Protein AF-H0SNM8-F1 (afdb_monomer_lite)

Secondary structure (DSSP, 8-state):
-PPPPP-----PBP-SBTT--S-B-HHHHHHHHHHHHHH--SSEEEEE-TT-EESS-GGGGGHHHHHHHT-EEEESTT-B-TTSSS--TT---SSEEEEEHHHHHHHH--PPPPHHHHTGGGTSPPPTT--TTGGGB-SSS-HHHHHHHHHHHHTTPPPPSSTT---HHHHHHHHHHHHHHEEEE-HHHHTEE-GGGHHHHT-HHHHHHB--HHHHHHHTT-SSPPTTHHHHHHHHHHHHHHHHHHGGGHHHHTTSTTHHHHHHHHHS--

Foldseek 3Di:
DDDDFDDDDDDFAQDQFPPDDDTHCLQVVLGRQLRVLVPDPDQKDKQADPLKDFPDALVVVCVVVQVVQVAKEAEQQQQFDCLADFNAQQTTDNRMIIHGSVSSNLLSPADDDDNCQQQVCVPDPDDPPQFPVSNGGRGFADRSSRSRQRSLVVVVQDDARGRNNPPPRSVVSSLVCLLRHYQYEHCVSRNMDRPPVVVLSVFLRSVLRTQYNLNSQVSNVPPDRDPCSVVSVVVSVVNSVVSVVCRVVCVPCVPDPVVVVVRVVSNPPD

Structure (mmCIF, N/CA/C/O backbone):
data_AF-H0SNM8-F1
#
_entry.id   AF-H0SNM8-F1
#
loop_
_atom_site.group_PDB
_atom_site.id
_atom_site.type_symbol
_atom_site.label_atom_id
_atom_site.label_alt_id
_atom_site.label_comp_id
_atom_site.label_asym_id
_atom_site.label_entity_id
_atom_site.label_seq_id
_atom_site.pdbx_PDB_ins_code
_atom_site.Cartn_x
_atom_site.Cartn_y
_atom_site.Cartn_z
_atom_site.occupancy
_atom_site.B_iso_or_equiv
_atom_site.auth_seq_id
_atom_site.auth_comp_id
_atom_site.auth_asym_id
_atom_site.auth_atom_id
_atom_site.pdbx_PDB_model_num
ATOM 1 N N . MET A 1 1 ? -6.931 -8.867 29.765 1.00 70.81 1 MET A N 1
ATOM 2 C CA . MET A 1 1 ? -5.894 -9.781 29.252 1.00 70.81 1 MET A CA 1
ATOM 3 C C . MET A 1 1 ? -5.960 -9.691 27.743 1.00 70.81 1 MET A C 1
ATOM 5 O O . MET A 1 1 ? -7.070 -9.743 27.222 1.00 70.81 1 MET A O 1
ATOM 9 N N . ASP A 1 2 ? -4.833 -9.479 27.074 1.00 88.88 2 ASP A N 1
ATOM 10 C CA . ASP A 1 2 ? -4.815 -9.357 25.615 1.00 88.88 2 ASP A CA 1
ATOM 11 C C . ASP A 1 2 ? -4.985 -10.734 24.970 1.00 88.88 2 ASP A C 1
ATOM 13 O O . ASP A 1 2 ? -4.428 -11.726 25.446 1.00 88.88 2 ASP A O 1
ATOM 17 N N . LEU A 1 3 ? -5.774 -10.802 23.896 1.00 93.50 3 LEU A N 1
ATOM 18 C CA . LEU A 1 3 ? -5.952 -12.030 23.129 1.00 93.50 3 LEU A CA 1
ATOM 19 C C . LEU A 1 3 ? -4.818 -12.162 22.111 1.00 93.50 3 LEU A C 1
ATOM 21 O O . LEU A 1 3 ? -4.682 -11.332 21.213 1.00 93.50 3 LEU A O 1
ATOM 25 N N . VAL A 1 4 ? -4.041 -13.238 22.217 1.00 95.19 4 VAL A N 1
ATOM 26 C CA . VAL A 1 4 ? -3.020 -13.591 21.226 1.00 95.19 4 VAL A CA 1
ATOM 27 C C . VAL A 1 4 ? -3.612 -14.599 20.247 1.00 95.19 4 VAL A C 1
ATOM 29 O O . VAL A 1 4 ? -3.965 -15.710 20.633 1.00 95.19 4 VAL A O 1
ATOM 32 N N . VAL A 1 5 ? -3.705 -14.217 18.973 1.00 96.25 5 VAL A N 1
ATOM 33 C CA . VAL A 1 5 ? -4.139 -15.108 17.890 1.00 96.25 5 VAL A CA 1
ATOM 34 C C . VAL A 1 5 ? -2.907 -15.675 17.195 1.00 96.25 5 VAL A C 1
ATOM 36 O O . VAL A 1 5 ? -2.098 -14.927 16.649 1.00 96.25 5 VAL A O 1
ATOM 39 N N . GLN A 1 6 ? -2.762 -16.998 17.217 1.00 95.69 6 GLN A N 1
ATOM 40 C CA . GLN A 1 6 ? -1.685 -17.702 16.523 1.00 95.69 6 GLN A CA 1
ATOM 41 C C . GLN A 1 6 ? -2.152 -18.174 15.144 1.00 95.69 6 GLN A C 1
ATOM 43 O O . GLN A 1 6 ? -3.338 -18.390 14.903 1.00 95.69 6 GLN A O 1
ATOM 48 N N . SER A 1 7 ? -1.218 -18.300 14.210 1.00 95.62 7 SER A N 1
ATOM 49 C CA . SER A 1 7 ? -1.480 -18.785 12.856 1.00 95.62 7 SER A CA 1
ATOM 50 C C . SER A 1 7 ? -0.354 -19.708 12.428 1.00 95.62 7 SER A C 1
ATOM 52 O O . SER A 1 7 ? 0.808 -19.390 12.681 1.00 95.62 7 SER A O 1
ATOM 54 N N . ASP A 1 8 ? -0.687 -20.805 11.748 1.00 94.31 8 ASP A N 1
ATOM 55 C CA . ASP A 1 8 ? 0.346 -21.682 11.198 1.00 94.31 8 ASP A CA 1
ATOM 56 C C . ASP A 1 8 ? 1.146 -20.945 10.128 1.00 94.31 8 ASP A C 1
ATOM 58 O O . ASP A 1 8 ? 0.579 -20.176 9.337 1.00 94.31 8 ASP A O 1
ATOM 62 N N . ASP A 1 9 ? 2.446 -21.219 10.076 1.00 93.75 9 ASP A N 1
ATOM 63 C CA . ASP A 1 9 ? 3.328 -20.600 9.101 1.00 93.75 9 ASP A CA 1
ATOM 64 C C . ASP A 1 9 ? 2.981 -21.051 7.676 1.00 93.75 9 ASP A C 1
ATOM 66 O O . ASP A 1 9 ? 2.937 -22.240 7.358 1.00 93.75 9 ASP A O 1
ATOM 70 N N . VAL A 1 10 ? 2.756 -20.072 6.804 1.00 91.88 10 VAL A N 1
ATOM 71 C CA . VAL A 1 10 ? 2.705 -20.273 5.358 1.00 91.88 10 VAL A CA 1
ATOM 72 C C . VAL A 1 10 ? 4.032 -19.802 4.810 1.00 91.88 10 VAL A C 1
ATOM 74 O O . VAL A 1 10 ? 4.371 -18.628 4.947 1.00 91.88 10 VAL A O 1
ATOM 77 N N . ALA A 1 11 ? 4.794 -20.736 4.245 1.00 90.75 11 ALA A N 1
ATOM 78 C CA . ALA A 1 11 ? 6.154 -20.502 3.782 1.00 90.75 11 ALA A CA 1
ATOM 79 C C . ALA A 1 11 ? 6.300 -19.181 3.005 1.00 90.75 11 ALA A C 1
ATOM 81 O O . ALA A 1 11 ? 5.400 -18.758 2.269 1.00 90.75 11 ALA A O 1
ATOM 82 N N . ALA A 1 12 ? 7.456 -18.541 3.170 1.00 95.06 12 ALA A N 1
ATOM 83 C CA . ALA A 1 12 ? 7.790 -17.335 2.431 1.00 95.06 12 ALA A CA 1
ATOM 84 C C . ALA A 1 12 ? 7.838 -17.584 0.918 1.00 95.06 12 ALA A C 1
ATOM 86 O O . ALA A 1 12 ? 8.146 -18.681 0.449 1.00 95.06 12 ALA A O 1
ATOM 87 N N . LEU A 1 13 ? 7.570 -16.525 0.158 1.00 97.06 13 LEU A N 1
ATOM 88 C CA . LEU A 1 13 ? 7.775 -16.485 -1.285 1.00 97.06 13 LEU A CA 1
ATOM 89 C C . LEU A 1 13 ? 9.135 -15.837 -1.607 1.00 97.06 13 LEU A C 1
ATOM 91 O O . LEU A 1 13 ? 9.676 -15.106 -0.770 1.00 97.06 13 LEU A O 1
ATOM 95 N N . PRO A 1 14 ? 9.674 -16.039 -2.824 1.00 96.56 14 PRO A N 1
ATOM 96 C CA . PRO A 1 14 ? 10.873 -15.334 -3.273 1.00 96.56 14 PRO A CA 1
ATOM 97 C C . PRO A 1 14 ? 10.729 -13.808 -3.189 1.00 96.56 14 PRO A C 1
ATOM 99 O O . PRO A 1 14 ? 9.622 -13.280 -3.314 1.00 96.56 14 PRO A O 1
ATOM 102 N N . ASP A 1 15 ? 11.859 -13.105 -3.041 1.00 96.62 15 ASP A N 1
ATOM 103 C CA . ASP A 1 15 ? 11.919 -11.634 -2.996 1.00 96.62 15 ASP A CA 1
ATOM 104 C C . ASP A 1 15 ? 11.078 -10.983 -4.104 1.00 96.62 15 ASP A C 1
ATOM 106 O O . ASP A 1 15 ? 11.083 -11.428 -5.256 1.00 96.62 15 ASP A O 1
ATOM 110 N N . ILE A 1 16 ? 10.410 -9.884 -3.757 1.00 95.31 16 ILE A N 1
ATOM 111 C CA . ILE A 1 16 ? 9.638 -9.051 -4.679 1.00 95.31 16 ILE A CA 1
ATOM 112 C C . ILE A 1 16 ? 10.503 -8.421 -5.777 1.00 95.31 16 ILE A C 1
ATOM 114 O O . ILE A 1 16 ? 9.955 -7.960 -6.778 1.00 95.31 16 ILE A O 1
ATOM 118 N N . ARG A 1 17 ? 11.831 -8.353 -5.604 1.00 94.56 17 ARG A N 1
ATOM 119 C CA . ARG A 1 17 ? 12.779 -7.817 -6.587 1.00 94.56 17 ARG A CA 1
ATOM 120 C C . ARG A 1 17 ? 13.691 -8.899 -7.155 1.00 94.56 17 ARG A C 1
ATOM 122 O O . ARG A 1 17 ? 14.191 -9.755 -6.434 1.00 94.56 17 ARG A O 1
ATOM 129 N N . LEU A 1 18 ? 14.006 -8.790 -8.447 1.00 92.00 18 LEU A N 1
ATOM 130 C CA . LEU A 1 18 ? 14.833 -9.762 -9.177 1.00 92.00 18 LEU A CA 1
ATOM 131 C C . LEU A 1 18 ? 16.237 -9.937 -8.581 1.00 92.00 18 LEU A C 1
ATOM 133 O O . LEU A 1 18 ? 16.729 -11.057 -8.501 1.00 92.00 18 LEU A O 1
ATOM 137 N N . ALA A 1 19 ? 16.863 -8.838 -8.154 1.00 89.06 19 ALA A N 1
ATOM 138 C CA . ALA A 1 19 ? 18.195 -8.828 -7.538 1.00 89.06 19 ALA A CA 1
ATOM 139 C C . ALA A 1 19 ? 18.153 -8.842 -5.998 1.00 89.06 19 ALA A C 1
ATOM 141 O O . ALA A 1 19 ? 19.164 -8.569 -5.353 1.00 89.06 19 ALA A O 1
ATOM 142 N N . GLY A 1 20 ? 16.974 -9.061 -5.414 1.00 85.56 20 GLY A N 1
ATOM 143 C CA . GLY A 1 20 ? 16.789 -9.125 -3.973 1.00 85.56 20 GLY A CA 1
ATOM 144 C C . GLY A 1 20 ? 16.992 -10.539 -3.423 1.00 85.56 20 GLY A C 1
ATOM 145 O O . GLY A 1 20 ? 16.877 -11.530 -4.150 1.00 85.56 20 GLY A O 1
ATOM 146 N N . SER A 1 21 ? 17.312 -10.611 -2.133 1.00 85.81 21 SER A N 1
ATOM 147 C CA . SER A 1 21 ? 17.551 -11.850 -1.382 1.00 85.81 21 SER A CA 1
ATOM 148 C C . SER A 1 21 ? 16.695 -11.949 -0.115 1.00 85.81 21 SER A C 1
ATOM 150 O O . SER A 1 21 ? 16.975 -12.780 0.742 1.00 85.81 21 SER A O 1
ATOM 152 N N . ALA A 1 22 ? 15.724 -11.052 0.056 1.00 90.50 22 ALA A N 1
ATOM 153 C CA . ALA A 1 22 ? 14.813 -11.046 1.185 1.00 90.50 22 ALA A CA 1
ATOM 154 C C . ALA A 1 22 ? 13.581 -11.911 0.899 1.00 90.50 22 ALA A C 1
ATOM 156 O O . ALA A 1 22 ? 13.148 -12.066 -0.241 1.00 90.50 22 ALA A O 1
ATOM 157 N N . ASP A 1 23 ? 12.975 -12.421 1.960 1.00 92.12 23 ASP A N 1
ATOM 158 C CA . ASP A 1 23 ? 11.731 -13.173 1.864 1.00 92.12 23 ASP A CA 1
ATOM 159 C C . ASP A 1 23 ? 10.537 -12.243 1.627 1.00 92.12 23 ASP A C 1
ATOM 161 O O . ASP A 1 23 ? 10.339 -11.249 2.337 1.00 92.12 23 ASP A O 1
ATOM 165 N N . ASN A 1 24 ? 9.685 -12.602 0.667 1.00 94.12 24 ASN A N 1
ATOM 166 C CA . ASN A 1 24 ? 8.371 -11.995 0.515 1.00 94.12 24 ASN A CA 1
ATOM 167 C C . ASN A 1 24 ? 7.373 -12.683 1.461 1.00 94.12 24 ASN A C 1
ATOM 169 O O . ASN A 1 24 ? 6.969 -13.829 1.259 1.00 94.12 24 ASN A O 1
ATOM 173 N N . ASN A 1 25 ? 6.943 -11.946 2.484 1.00 95.50 25 ASN A N 1
ATOM 174 C CA . ASN A 1 25 ? 6.079 -12.437 3.557 1.00 95.50 25 ASN A CA 1
ATOM 175 C C . ASN A 1 25 ? 4.584 -12.139 3.345 1.00 95.50 25 ASN A C 1
ATOM 177 O O . ASN A 1 25 ? 3.815 -12.197 4.305 1.00 95.50 25 ASN A O 1
ATOM 181 N N . VAL A 1 26 ? 4.148 -11.829 2.117 1.00 96.38 26 VAL A N 1
ATOM 182 C CA . VAL A 1 26 ? 2.746 -11.472 1.825 1.00 96.38 26 VAL A CA 1
ATOM 183 C C . VAL A 1 26 ? 1.743 -12.504 2.347 1.00 96.38 26 VAL A C 1
ATOM 185 O O . VAL A 1 26 ? 0.788 -12.134 3.021 1.00 96.38 26 VAL A O 1
ATOM 188 N N . ASN A 1 27 ? 1.980 -13.803 2.153 1.00 97.69 27 ASN A N 1
ATOM 189 C CA . ASN A 1 27 ? 1.035 -14.832 2.602 1.00 97.69 27 ASN A CA 1
ATOM 190 C C . ASN A 1 27 ? 0.962 -14.930 4.133 1.00 97.69 27 ASN A C 1
ATOM 192 O O . ASN A 1 27 ? -0.125 -15.118 4.684 1.00 97.69 27 ASN A O 1
ATOM 196 N N . ARG A 1 28 ? 2.086 -14.722 4.833 1.00 96.69 28 ARG A N 1
ATOM 197 C CA . ARG A 1 28 ? 2.109 -14.624 6.303 1.00 96.69 28 ARG A CA 1
ATOM 198 C C . ARG A 1 28 ? 1.313 -13.410 6.771 1.00 96.69 28 ARG A C 1
ATOM 200 O O . ARG A 1 28 ? 0.545 -13.509 7.727 1.00 96.69 28 ARG A O 1
ATOM 207 N N . GLN A 1 29 ? 1.456 -12.280 6.079 1.00 96.06 29 GLN A N 1
ATOM 208 C CA . GLN A 1 29 ? 0.730 -11.045 6.373 1.00 96.06 29 GLN A CA 1
ATOM 209 C C . GLN A 1 29 ? -0.783 -11.222 6.164 1.00 96.06 29 GLN A C 1
ATOM 211 O O . GLN A 1 29 ? -1.553 -10.847 7.047 1.00 96.06 29 GLN A O 1
ATOM 216 N N . ILE A 1 30 ? -1.202 -11.856 5.060 1.00 97.56 30 ILE A N 1
ATOM 217 C CA . ILE A 1 30 ? -2.609 -12.171 4.768 1.00 97.56 30 ILE A CA 1
ATOM 218 C C . ILE A 1 30 ? -3.183 -13.074 5.859 1.00 97.56 30 ILE A C 1
ATOM 220 O O . ILE A 1 30 ? -4.174 -12.719 6.493 1.00 97.56 30 ILE A O 1
ATOM 224 N N . ARG A 1 31 ? -2.536 -14.216 6.123 1.00 97.75 31 ARG A N 1
ATOM 225 C CA . ARG A 1 31 ? -3.017 -15.201 7.097 1.00 97.75 31 ARG A CA 1
ATOM 226 C C . ARG A 1 31 ? -3.135 -14.616 8.503 1.00 97.75 31 ARG A C 1
ATOM 228 O O . ARG A 1 31 ? -4.200 -14.708 9.109 1.00 97.75 31 ARG A O 1
ATOM 235 N N . SER A 1 32 ? -2.062 -14.008 9.007 1.00 97.06 32 SER A N 1
ATOM 236 C CA . SER A 1 32 ? -2.041 -13.461 10.370 1.00 97.06 32 SER A CA 1
ATOM 237 C C . SER A 1 32 ? -3.037 -12.313 10.544 1.00 97.06 32 SER A C 1
ATOM 239 O O . SER A 1 32 ? -3.745 -12.262 11.549 1.00 97.06 32 SER A O 1
ATOM 241 N N . THR A 1 33 ? -3.155 -11.424 9.551 1.00 97.50 33 THR A N 1
ATOM 242 C CA . THR A 1 33 ? -4.096 -10.300 9.631 1.00 97.50 33 THR A CA 1
ATOM 243 C C . THR A 1 33 ? -5.544 -10.770 9.528 1.00 97.50 33 THR A C 1
ATOM 245 O O . THR A 1 33 ? -6.379 -10.307 10.302 1.00 97.50 33 THR A O 1
ATOM 248 N N . ALA A 1 34 ? -5.854 -11.717 8.636 1.00 97.50 34 ALA A N 1
ATOM 249 C CA . ALA A 1 34 ? -7.192 -12.296 8.533 1.00 97.50 34 ALA A CA 1
ATOM 250 C C . ALA A 1 34 ? -7.606 -13.010 9.832 1.00 97.50 34 ALA A C 1
ATOM 252 O O . ALA A 1 34 ? -8.713 -12.785 10.323 1.00 97.50 34 ALA A O 1
ATOM 253 N N . ALA A 1 35 ? -6.705 -13.795 10.435 1.00 97.50 35 ALA A N 1
ATOM 254 C CA . ALA A 1 35 ? -6.950 -14.458 11.716 1.00 97.50 35 ALA A CA 1
ATOM 255 C C . ALA A 1 35 ? -7.189 -13.446 12.850 1.00 97.50 35 ALA A C 1
ATOM 257 O O . ALA A 1 35 ? -8.157 -13.571 13.601 1.00 97.50 35 ALA A O 1
ATOM 258 N N . GLY A 1 36 ? -6.364 -12.396 12.936 1.00 97.19 36 GLY A N 1
ATOM 259 C CA . GLY A 1 36 ? -6.561 -11.310 13.898 1.00 97.19 36 GLY A CA 1
ATOM 260 C C . GLY A 1 36 ? -7.905 -10.599 13.710 1.00 97.19 36 GLY A C 1
ATOM 261 O O . GLY A 1 36 ? -8.659 -10.438 14.665 1.00 97.19 36 GLY A O 1
ATOM 262 N N . MET A 1 37 ? -8.259 -10.241 12.472 1.00 97.44 37 MET A N 1
ATOM 263 C CA . MET A 1 37 ? -9.530 -9.577 12.145 1.00 97.44 37 MET A CA 1
ATOM 264 C C . MET A 1 37 ? -10.762 -10.456 12.400 1.00 97.44 37 MET A C 1
ATOM 266 O O . MET A 1 37 ? -11.839 -9.932 12.704 1.00 97.44 37 MET A O 1
ATOM 270 N N . ALA A 1 38 ? -10.636 -11.781 12.302 1.00 96.81 38 ALA A N 1
ATOM 271 C CA . ALA A 1 38 ? -11.704 -12.709 12.664 1.00 96.81 38 ALA A CA 1
ATOM 272 C C . ALA A 1 38 ? -12.007 -12.673 14.173 1.00 96.81 38 ALA A C 1
ATOM 274 O O . ALA A 1 38 ? -13.170 -12.764 14.558 1.00 96.81 38 ALA A O 1
ATOM 275 N N . ALA A 1 39 ? -10.990 -12.457 15.013 1.00 97.06 39 ALA A N 1
ATOM 276 C CA . ALA A 1 39 ? -11.141 -12.379 16.466 1.00 97.06 39 ALA A CA 1
ATOM 277 C C . ALA A 1 39 ? -11.661 -11.020 16.978 1.00 97.06 39 ALA A C 1
ATOM 279 O O . ALA A 1 39 ? -12.108 -10.920 18.121 1.00 97.06 39 ALA A O 1
ATOM 280 N N . VAL A 1 40 ? -11.621 -9.960 16.161 1.00 97.50 40 VAL A N 1
ATOM 281 C CA . VAL A 1 40 ? -12.118 -8.632 16.557 1.00 97.50 40 VAL A CA 1
ATOM 282 C C . VAL A 1 40 ? -13.645 -8.628 16.642 1.00 97.50 40 VAL A C 1
ATOM 284 O O . VAL A 1 40 ? -14.326 -8.921 15.668 1.00 97.50 40 VAL A O 1
ATOM 287 N N . VAL A 1 41 ? -14.210 -8.216 17.775 1.00 96.06 41 VAL A N 1
ATOM 288 C CA . VAL A 1 41 ? -15.675 -8.160 17.970 1.00 96.06 41 VAL A CA 1
ATOM 289 C C . VAL A 1 41 ? -16.258 -6.746 17.889 1.00 96.06 41 VAL A C 1
ATOM 291 O O . VAL A 1 41 ? -17.472 -6.576 17.818 1.00 96.06 41 VAL A O 1
ATOM 294 N N . THR A 1 42 ? -15.414 -5.713 17.899 1.00 97.06 42 THR A N 1
ATOM 295 C CA . THR A 1 42 ? -15.861 -4.316 17.863 1.00 97.06 42 THR A CA 1
ATOM 296 C C . THR A 1 42 ? -16.303 -3.899 16.455 1.00 97.06 42 THR A C 1
ATO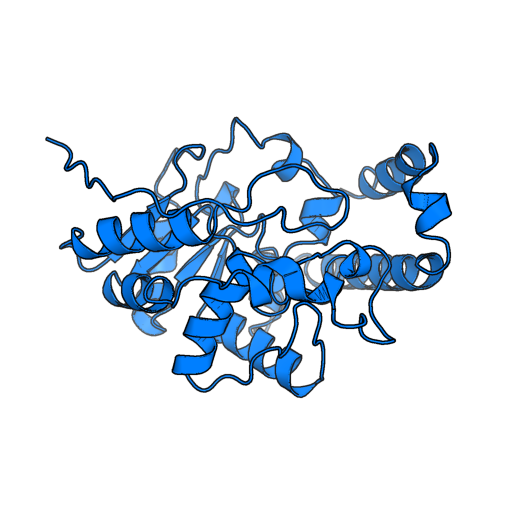M 298 O O . THR A 1 42 ? -15.819 -4.463 15.474 1.00 97.06 42 THR A O 1
ATOM 301 N N . PRO A 1 43 ? -17.179 -2.885 16.302 1.00 96.94 43 PRO A N 1
ATOM 302 C CA . PRO A 1 43 ? -17.629 -2.423 14.979 1.00 96.94 43 PRO A CA 1
ATOM 303 C C . PRO A 1 43 ? -16.544 -1.736 14.140 1.00 96.94 43 PRO A C 1
ATOM 305 O O . PRO A 1 43 ? -16.612 -1.717 12.910 1.00 96.94 43 PRO A O 1
ATOM 308 N N . LEU A 1 44 ? -15.566 -1.133 14.813 1.00 97.81 44 LEU A N 1
ATOM 309 C CA . LEU A 1 44 ? -14.404 -0.490 14.215 1.00 97.81 44 LEU A CA 1
ATOM 310 C C . LEU A 1 44 ? -13.145 -1.216 14.678 1.00 97.81 44 LEU A C 1
ATOM 312 O O . LEU A 1 44 ? -13.086 -1.680 15.821 1.00 97.81 44 LEU A O 1
ATOM 316 N N . ALA A 1 45 ? -12.146 -1.265 13.805 1.00 97.94 45 ALA A N 1
ATOM 317 C CA . ALA A 1 45 ? -10.876 -1.921 14.065 1.00 97.94 45 ALA A CA 1
ATOM 318 C C . ALA A 1 45 ? -9.708 -1.102 13.517 1.00 97.94 45 ALA A C 1
ATOM 320 O O . ALA A 1 45 ? -9.846 -0.350 12.548 1.00 97.94 45 ALA A O 1
ATOM 321 N N . VAL A 1 46 ? -8.549 -1.296 14.142 1.00 97.69 46 VAL A N 1
ATOM 322 C CA . VAL A 1 46 ? -7.256 -0.817 13.663 1.00 97.69 46 VAL A CA 1
ATOM 323 C C . VAL A 1 46 ? -6.387 -2.033 13.365 1.00 97.69 46 VAL A C 1
ATOM 325 O O . VAL A 1 46 ? -6.203 -2.893 14.223 1.00 97.69 46 VAL A O 1
ATOM 328 N N . LYS A 1 47 ? -5.824 -2.085 12.159 1.00 97.50 47 LYS A N 1
ATOM 329 C CA . LYS A 1 47 ? -4.660 -2.908 11.838 1.00 97.50 47 LYS A CA 1
ATOM 330 C C . LYS A 1 47 ? -3.421 -2.043 11.994 1.00 97.50 47 LYS A C 1
ATOM 332 O O . LYS A 1 47 ? -3.300 -1.018 11.326 1.00 97.50 47 LYS A O 1
ATOM 337 N N . LEU A 1 48 ? -2.486 -2.478 12.826 1.00 96.06 48 LEU A N 1
ATOM 338 C CA . LEU A 1 48 ? -1.209 -1.806 13.044 1.00 96.06 48 LEU A CA 1
ATOM 339 C C . LEU A 1 48 ? -0.086 -2.825 12.868 1.00 96.06 48 LEU A C 1
ATOM 341 O O . LEU A 1 48 ? -0.185 -3.949 13.361 1.00 96.06 48 LEU A O 1
ATOM 345 N N . ARG A 1 49 ? 0.973 -2.463 12.143 1.00 92.94 49 ARG A N 1
ATOM 346 C CA . ARG A 1 49 ? 2.167 -3.311 12.075 1.00 92.94 49 ARG A CA 1
ATOM 347 C C . ARG A 1 49 ? 2.941 -3.212 13.393 1.00 92.94 49 ARG A C 1
ATOM 349 O O . ARG A 1 49 ? 3.059 -2.133 13.957 1.00 92.94 49 ARG A O 1
ATOM 356 N N . SER A 1 50 ? 3.489 -4.328 13.868 1.00 90.50 50 SER A N 1
ATOM 357 C CA . SER A 1 50 ? 4.119 -4.437 15.196 1.00 90.50 50 SER A CA 1
ATOM 358 C C . SER A 1 50 ? 5.362 -3.563 15.408 1.00 90.50 50 SER A C 1
ATOM 360 O O . SER A 1 50 ? 5.783 -3.369 16.542 1.00 90.50 50 SER A O 1
ATOM 362 N N . ASP A 1 51 ? 5.955 -3.032 14.339 1.00 90.44 51 ASP A N 1
ATOM 363 C CA . ASP A 1 51 ? 7.082 -2.094 14.394 1.00 90.44 51 ASP A CA 1
ATOM 364 C C . ASP A 1 51 ? 6.659 -0.615 14.290 1.00 90.44 51 ASP A C 1
ATOM 366 O O . ASP A 1 51 ? 7.501 0.263 14.081 1.00 90.44 51 ASP A O 1
ATOM 370 N N . CYS A 1 52 ? 5.359 -0.347 14.433 1.00 91.81 52 CYS A N 1
ATOM 371 C CA . CYS A 1 52 ? 4.755 0.979 14.466 1.00 91.81 52 CYS A CA 1
ATOM 372 C C . CYS A 1 52 ? 4.123 1.221 15.846 1.00 91.81 52 CYS A C 1
ATOM 374 O O . CYS A 1 52 ? 3.567 0.303 16.448 1.00 91.81 52 CYS A O 1
ATOM 376 N N . GLY A 1 53 ? 4.192 2.457 16.341 1.00 92.00 53 GLY A N 1
ATOM 377 C CA . GLY A 1 53 ? 3.562 2.881 17.595 1.00 92.00 53 GLY A CA 1
ATOM 378 C C . GLY A 1 53 ? 2.462 3.910 17.355 1.00 92.00 53 GLY A C 1
ATOM 379 O O . GLY A 1 53 ? 2.514 4.646 16.376 1.00 92.00 53 GLY A O 1
ATOM 380 N N . LEU A 1 54 ? 1.473 3.971 18.245 1.00 93.94 54 LEU A N 1
ATOM 381 C CA . LEU A 1 54 ? 0.487 5.053 18.272 1.00 93.94 54 LEU A CA 1
ATOM 382 C C . LEU A 1 54 ? 0.711 5.884 19.531 1.00 93.94 54 LEU A C 1
ATOM 384 O O . LEU A 1 54 ? 0.610 5.353 20.636 1.00 93.94 54 LEU A O 1
ATOM 388 N N . SER A 1 55 ? 1.008 7.170 19.361 1.00 93.44 55 SER A N 1
ATOM 389 C CA . SER A 1 55 ? 1.163 8.109 20.479 1.00 93.44 55 SER A CA 1
ATOM 390 C C . SER A 1 55 ? -0.154 8.764 20.890 1.00 93.44 55 SER A C 1
ATOM 392 O O . SER A 1 55 ? -0.255 9.258 22.010 1.00 93.44 55 SER A O 1
ATOM 394 N N . ASP A 1 56 ? -1.157 8.768 20.010 1.00 94.12 56 ASP A N 1
ATOM 395 C CA . ASP A 1 56 ? -2.476 9.359 20.248 1.00 94.12 56 ASP A CA 1
ATOM 396 C C . ASP A 1 56 ? -3.516 8.782 19.250 1.00 94.12 56 ASP A C 1
ATOM 398 O O . ASP A 1 56 ? -3.209 7.893 18.451 1.00 94.12 56 ASP A O 1
ATOM 402 N N . LEU A 1 57 ? -4.768 9.244 19.313 1.00 94.56 57 LEU A N 1
ATOM 403 C CA . LEU A 1 57 ? -5.909 8.766 18.528 1.00 94.56 57 LEU A CA 1
ATOM 404 C C . LEU A 1 57 ? -6.358 9.767 17.447 1.00 94.56 57 LEU A C 1
ATOM 406 O O . LEU A 1 57 ? -7.533 9.786 17.074 1.00 94.56 57 LEU A O 1
ATOM 410 N N . GLY A 1 58 ? -5.445 10.588 16.918 1.00 93.56 58 GLY A N 1
ATOM 411 C CA . GLY A 1 58 ? -5.744 11.628 15.919 1.00 93.56 58 GLY A CA 1
ATOM 412 C C . GLY A 1 58 ? -6.529 11.139 14.691 1.00 93.56 58 GLY A C 1
ATOM 413 O O . GLY A 1 58 ? -7.377 11.859 14.157 1.00 93.56 58 GLY A O 1
ATOM 414 N N . PHE A 1 59 ? -6.354 9.873 14.299 1.00 95.25 59 PHE A N 1
ATOM 415 C CA . PHE A 1 59 ? -7.121 9.244 13.218 1.00 95.25 59 PHE A CA 1
ATOM 416 C C . PHE A 1 59 ? -8.640 9.175 13.476 1.00 95.25 59 PHE A C 1
ATOM 418 O O . PHE A 1 59 ? -9.415 9.097 12.521 1.00 95.25 59 PHE A O 1
ATOM 425 N N . LEU A 1 60 ? -9.100 9.233 14.734 1.00 95.75 60 LEU A N 1
ATOM 426 C CA . LEU A 1 60 ? -10.528 9.193 15.073 1.00 95.75 60 LEU A CA 1
ATOM 427 C C . LEU A 1 60 ? -11.298 10.422 14.581 1.00 95.75 60 LEU A C 1
ATOM 429 O O . LEU A 1 60 ? -12.514 10.326 14.394 1.00 95.75 60 LEU A O 1
ATOM 433 N N . ALA A 1 61 ? -10.612 11.533 14.289 1.00 94.56 61 ALA A N 1
ATOM 434 C CA . ALA A 1 61 ? -11.219 12.695 13.640 1.00 94.56 61 ALA A CA 1
ATOM 435 C C . ALA A 1 61 ? -11.877 12.340 12.288 1.00 94.56 61 ALA A C 1
ATOM 437 O O . ALA A 1 61 ? -12.815 13.007 11.862 1.00 94.56 61 ALA A O 1
ATOM 438 N N . TRP A 1 62 ? -11.443 11.245 11.651 1.00 93.62 62 TRP A N 1
ATOM 439 C CA . TRP A 1 62 ? -11.919 10.772 10.346 1.00 93.62 62 TRP A CA 1
ATOM 440 C C . TRP A 1 62 ? -12.945 9.638 10.439 1.00 93.62 62 TRP A C 1
ATOM 442 O O . TRP A 1 62 ? -13.309 9.025 9.434 1.00 93.62 62 TRP A O 1
ATOM 452 N N . ARG A 1 63 ? -13.457 9.345 11.642 1.00 93.38 63 ARG A N 1
ATOM 453 C CA . ARG A 1 63 ? -14.483 8.311 11.848 1.00 93.38 63 ARG A CA 1
ATOM 454 C C . ARG A 1 63 ? -15.746 8.571 11.018 1.00 93.38 63 ARG A C 1
ATOM 456 O O . ARG A 1 63 ? -16.364 7.616 10.554 1.00 93.38 63 ARG A O 1
ATOM 463 N N . GLY A 1 64 ? -16.133 9.835 10.830 1.00 91.44 64 GLY A N 1
ATOM 464 C CA . GLY A 1 64 ? -17.296 10.210 10.018 1.00 91.44 64 GLY A CA 1
ATOM 465 C C . GLY A 1 64 ? -17.162 9.767 8.557 1.00 91.44 64 GLY A C 1
ATOM 466 O O . GLY A 1 64 ? -18.063 9.121 8.023 1.00 91.44 64 GLY A O 1
ATOM 467 N N . ASP A 1 65 ? -16.013 10.031 7.932 1.00 89.06 65 ASP A N 1
ATOM 468 C CA . ASP A 1 65 ? -15.696 9.570 6.574 1.00 89.06 65 ASP A CA 1
ATOM 469 C C . ASP A 1 65 ? -15.654 8.043 6.472 1.00 89.06 65 ASP A C 1
ATOM 471 O O . ASP A 1 65 ? -16.226 7.466 5.548 1.00 89.06 65 ASP A O 1
ATOM 475 N N . VAL A 1 66 ? -15.029 7.377 7.450 1.00 91.44 66 VAL A N 1
ATOM 476 C CA . VAL A 1 66 ? -14.974 5.906 7.519 1.00 91.44 66 VAL A CA 1
ATOM 477 C C . VAL A 1 66 ? -16.375 5.304 7.509 1.00 91.44 66 VAL A C 1
ATOM 479 O O . VAL A 1 66 ? -16.642 4.375 6.749 1.00 91.44 66 VAL A O 1
ATOM 482 N N . LEU A 1 67 ? -17.273 5.829 8.345 1.00 90.88 67 LEU A N 1
ATOM 483 C CA . LEU A 1 67 ? -18.624 5.294 8.492 1.00 90.88 67 LEU A CA 1
ATOM 484 C C . LEU A 1 67 ? -19.531 5.640 7.310 1.00 90.88 67 LEU A C 1
ATOM 486 O O . LEU A 1 67 ? -20.330 4.803 6.908 1.00 90.88 67 LEU A O 1
ATOM 490 N N . SER A 1 68 ? -19.427 6.850 6.759 1.00 90.62 68 SER A N 1
ATOM 491 C CA . SER A 1 68 ? -20.309 7.299 5.672 1.00 90.62 68 SER A CA 1
ATOM 492 C C . SER A 1 68 ? -19.990 6.655 4.322 1.00 90.62 68 SER A C 1
ATOM 494 O O . SER A 1 68 ? -20.880 6.522 3.486 1.00 90.62 68 SER A O 1
ATOM 496 N N . ARG A 1 69 ? -18.733 6.260 4.094 1.00 88.75 69 ARG A N 1
ATOM 497 C CA . ARG A 1 69 ? -18.253 5.768 2.790 1.00 88.75 69 ARG A CA 1
ATOM 498 C C . ARG A 1 69 ? -17.824 4.301 2.792 1.00 88.75 69 ARG A C 1
ATOM 500 O O . ARG A 1 69 ? -17.364 3.796 1.763 1.00 88.75 69 ARG A O 1
ATOM 507 N N . ASP A 1 70 ? -17.921 3.634 3.942 1.00 93.75 70 ASP A N 1
ATOM 508 C CA . ASP A 1 70 ? -17.240 2.362 4.211 1.00 93.75 70 ASP A CA 1
ATOM 509 C C . ASP A 1 70 ? -15.751 2.429 3.826 1.00 93.75 70 ASP A C 1
ATOM 511 O O . ASP A 1 70 ? -15.200 1.516 3.205 1.00 93.75 70 ASP A O 1
ATOM 515 N N . ALA A 1 71 ? -15.116 3.563 4.134 1.00 96.00 71 ALA A N 1
ATOM 516 C CA . ALA A 1 71 ? -13.742 3.842 3.746 1.00 96.00 71 ALA A CA 1
ATOM 517 C C . ALA A 1 71 ? -12.732 3.279 4.754 1.00 96.00 71 ALA A C 1
ATOM 519 O O . ALA A 1 71 ? -13.044 3.037 5.923 1.00 96.00 71 ALA A O 1
ATOM 520 N N . ILE A 1 72 ? -11.499 3.107 4.286 1.00 98.12 72 ILE A N 1
ATOM 521 C CA . ILE A 1 72 ? -10.354 2.684 5.086 1.00 98.12 72 ILE A CA 1
ATOM 522 C C . ILE A 1 72 ? -9.376 3.852 5.174 1.00 98.12 72 ILE A C 1
ATOM 524 O O . ILE A 1 72 ? -8.901 4.355 4.155 1.00 98.12 72 ILE A O 1
ATOM 528 N N . VAL A 1 73 ? -9.070 4.284 6.391 1.00 98.25 73 VAL A N 1
ATOM 529 C CA . VAL A 1 73 ? -7.976 5.218 6.648 1.00 98.25 73 VAL A CA 1
ATOM 530 C C . VAL A 1 73 ? -6.659 4.467 6.522 1.00 98.25 73 VAL A C 1
ATOM 532 O O . VAL A 1 73 ? -6.503 3.432 7.161 1.00 98.25 73 VAL A O 1
ATOM 535 N N . VAL A 1 74 ? -5.715 4.996 5.746 1.00 98.19 74 VAL A N 1
ATOM 536 C CA . VAL A 1 74 ? -4.363 4.442 5.573 1.00 98.19 74 VAL A CA 1
ATOM 537 C C . VAL A 1 74 ? -3.300 5.519 5.773 1.00 98.19 74 VAL A C 1
ATOM 539 O O . VAL A 1 74 ? -3.558 6.709 5.574 1.00 98.19 74 VAL A O 1
ATOM 542 N N . CYS A 1 75 ? -2.084 5.106 6.134 1.00 96.56 75 CYS A N 1
ATOM 543 C CA . CYS A 1 75 ? -0.938 6.013 6.175 1.00 96.56 75 CYS A CA 1
ATOM 544 C C . CYS A 1 75 ? -0.480 6.403 4.762 1.00 96.56 75 CYS A C 1
ATOM 546 O O . CYS A 1 75 ? -0.435 5.568 3.858 1.00 96.56 75 CYS A O 1
ATOM 548 N N . SER A 1 76 ? -0.089 7.663 4.573 1.00 95.62 76 SER A N 1
ATOM 549 C CA . SER A 1 76 ? 0.497 8.137 3.320 1.00 95.62 76 SER A CA 1
ATOM 550 C C . SER A 1 76 ? 1.818 7.449 3.003 1.00 95.62 76 SER A C 1
ATOM 552 O O . SER A 1 76 ? 2.073 7.124 1.847 1.00 95.62 76 SER A O 1
ATOM 554 N N . LEU A 1 77 ? 2.649 7.159 4.008 1.00 93.19 77 LEU A N 1
ATOM 555 C CA . LEU A 1 77 ? 3.890 6.416 3.800 1.00 93.19 77 LEU A CA 1
ATOM 556 C C . LEU A 1 77 ? 3.582 5.011 3.288 1.00 93.19 77 LEU A C 1
ATOM 558 O O . LEU A 1 77 ? 2.848 4.260 3.928 1.00 93.19 77 LEU A O 1
ATOM 562 N N . PHE A 1 78 ? 4.178 4.668 2.146 1.00 92.81 78 PHE A N 1
ATOM 563 C CA . PHE A 1 78 ? 3.911 3.432 1.408 1.00 92.81 78 PHE A CA 1
ATOM 564 C C . PHE A 1 78 ? 2.472 3.307 0.880 1.00 92.81 78 PHE A C 1
ATOM 566 O O . PHE A 1 78 ? 2.036 2.210 0.571 1.00 92.81 78 PHE A O 1
ATOM 573 N N . THR A 1 79 ? 1.750 4.418 0.710 1.00 97.06 79 THR A N 1
ATOM 574 C CA . THR A 1 79 ? 0.640 4.506 -0.251 1.00 97.06 79 THR A CA 1
ATOM 575 C C . THR A 1 79 ? 1.201 5.116 -1.531 1.00 97.06 79 THR A C 1
ATOM 577 O O . THR A 1 79 ? 1.343 6.338 -1.637 1.00 97.06 79 THR A O 1
ATOM 580 N N . VAL A 1 80 ? 1.630 4.267 -2.467 1.00 96.06 80 VAL A N 1
ATOM 581 C CA . VAL A 1 80 ? 2.430 4.688 -3.628 1.00 96.06 80 VAL A CA 1
ATOM 582 C C . VAL A 1 80 ? 1.578 5.456 -4.638 1.00 96.06 80 VAL A C 1
ATOM 584 O O . VAL A 1 80 ? 0.472 5.054 -4.987 1.00 96.0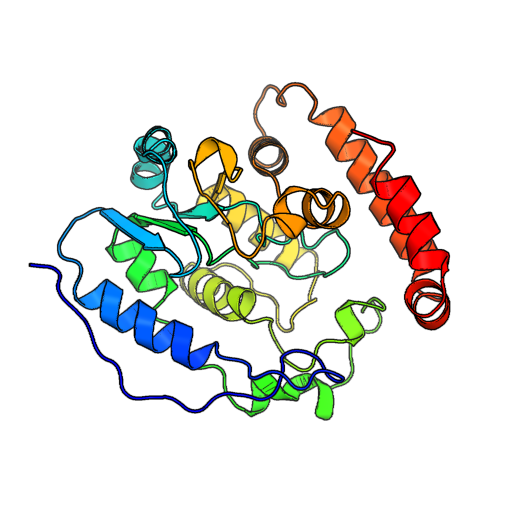6 80 VAL A O 1
ATOM 587 N N . ASP A 1 81 ? 2.107 6.576 -5.130 1.00 95.44 81 ASP A N 1
ATOM 588 C CA . ASP A 1 81 ? 1.518 7.314 -6.242 1.00 95.44 81 ASP A CA 1
ATOM 589 C C . ASP A 1 81 ? 1.949 6.651 -7.562 1.00 95.44 81 ASP A C 1
ATOM 591 O O . ASP A 1 81 ? 3.112 6.791 -7.960 1.00 95.44 81 ASP A O 1
ATOM 595 N N . PRO A 1 82 ? 1.039 5.980 -8.297 1.00 95.38 82 PRO A N 1
ATOM 596 C CA . PRO A 1 82 ? 1.388 5.247 -9.517 1.00 95.38 82 PRO A CA 1
ATOM 597 C C . PRO A 1 82 ? 1.884 6.136 -10.658 1.00 95.38 82 PRO A C 1
ATOM 599 O O . PRO A 1 82 ? 2.267 5.649 -11.719 1.00 95.38 82 PRO A O 1
ATOM 602 N N . ARG A 1 83 ? 1.850 7.459 -10.480 1.00 92.88 83 ARG A N 1
ATOM 603 C CA . ARG A 1 83 ? 2.343 8.430 -11.457 1.00 92.88 83 ARG A CA 1
ATOM 604 C C . ARG A 1 83 ? 3.813 8.774 -11.240 1.00 92.88 83 ARG A C 1
ATOM 606 O O . ARG A 1 83 ? 4.347 9.539 -12.044 1.00 92.88 83 ARG A O 1
ATOM 613 N N . MET A 1 84 ? 4.427 8.277 -10.168 1.00 92.00 84 MET A N 1
ATOM 614 C CA . MET A 1 84 ? 5.781 8.630 -9.753 1.00 92.00 84 MET A CA 1
ATOM 615 C C . MET A 1 84 ? 6.797 7.577 -10.210 1.00 92.00 84 MET A C 1
ATOM 6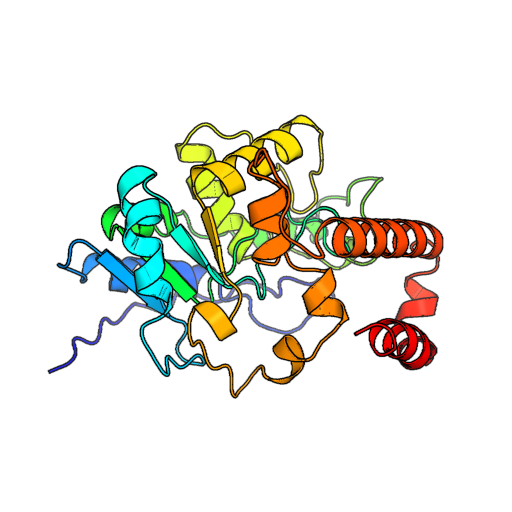17 O O . MET A 1 84 ? 6.840 7.268 -11.400 1.00 92.00 84 MET A O 1
ATOM 621 N N . PHE A 1 85 ? 7.681 7.119 -9.319 1.00 88.44 85 PHE A N 1
ATOM 622 C CA . PHE A 1 85 ? 8.859 6.337 -9.697 1.00 88.44 85 PHE A CA 1
ATOM 623 C C . PHE A 1 85 ? 8.546 4.850 -9.847 1.00 88.44 85 PHE A C 1
ATOM 625 O O . PHE A 1 85 ? 9.021 4.229 -10.789 1.00 88.44 85 PHE A O 1
ATOM 632 N N . GLU A 1 86 ? 7.763 4.297 -8.922 1.00 90.81 86 GLU A N 1
ATOM 633 C CA . GLU A 1 86 ? 7.242 2.932 -8.998 1.00 90.81 86 GLU A CA 1
ATOM 634 C C . GLU A 1 86 ? 5.763 3.019 -9.357 1.00 90.81 86 GLU A C 1
ATOM 636 O O . GLU A 1 86 ? 4.963 3.620 -8.637 1.00 90.81 86 GLU A O 1
ATOM 641 N N . GLN A 1 87 ? 5.399 2.468 -10.507 1.00 95.06 87 GLN A N 1
ATOM 642 C CA . GLN A 1 87 ? 4.056 2.622 -11.045 1.00 95.06 87 GLN A CA 1
ATOM 643 C C . GLN A 1 87 ? 3.151 1.531 -10.475 1.00 95.06 87 GLN A C 1
ATOM 645 O O . GLN A 1 87 ? 2.932 0.530 -11.133 1.00 95.06 87 GLN A O 1
ATOM 650 N N . LEU A 1 88 ? 2.650 1.693 -9.248 1.00 97.38 88 LEU A N 1
ATOM 651 C CA . LEU A 1 88 ? 1.882 0.653 -8.542 1.00 97.38 88 LEU A CA 1
ATOM 652 C C . LEU A 1 88 ? 0.424 1.079 -8.275 1.00 97.38 88 LEU A C 1
ATOM 654 O O . LEU A 1 88 ? 0.079 1.412 -7.138 1.00 97.38 88 LEU A O 1
ATOM 658 N N . PRO A 1 89 ? -0.467 1.123 -9.284 1.00 98.12 89 PRO A N 1
ATOM 659 C CA . PRO A 1 89 ? -1.867 1.461 -9.055 1.00 98.12 89 PRO A CA 1
ATOM 660 C C . PRO A 1 89 ? -2.498 0.486 -8.058 1.00 98.12 89 PRO A C 1
ATOM 662 O O . PRO A 1 89 ? -2.222 -0.708 -8.088 1.00 98.12 89 PRO A O 1
ATOM 665 N N . PHE A 1 90 ? -3.360 1.021 -7.193 1.00 98.31 90 PHE A N 1
ATOM 666 C CA . PHE A 1 90 ? -4.019 0.350 -6.058 1.00 98.31 90 PHE A CA 1
ATOM 667 C C . PHE A 1 90 ? -3.105 -0.014 -4.883 1.00 98.31 90 PHE A C 1
ATOM 669 O O . PHE A 1 90 ? -3.585 -0.581 -3.911 1.00 98.31 90 PHE A O 1
ATOM 676 N N . HIS A 1 91 ? -1.826 0.358 -4.902 1.00 98.12 91 HIS A N 1
ATOM 677 C CA . HIS A 1 91 ? -0.959 0.167 -3.741 1.00 98.12 91 HIS A CA 1
ATOM 678 C C . HIS A 1 91 ? -1.327 1.146 -2.611 1.00 98.12 91 HIS A C 1
ATOM 680 O O . HIS A 1 91 ? -1.217 2.364 -2.765 1.00 98.12 91 HIS A O 1
ATOM 686 N N . ILE A 1 92 ? -1.799 0.607 -1.485 1.00 98.00 92 ILE A N 1
ATOM 687 C CA . ILE A 1 92 ? -2.111 1.356 -0.261 1.00 98.00 92 ILE A CA 1
ATOM 688 C C . ILE A 1 92 ? -1.302 0.795 0.902 1.00 98.00 92 ILE A C 1
ATOM 690 O O . ILE A 1 92 ? -1.065 -0.409 0.972 1.00 98.00 92 ILE A O 1
ATOM 694 N N . SER A 1 93 ? -0.914 1.659 1.833 1.00 96.69 93 SER A N 1
ATOM 695 C CA . SER A 1 93 ? -0.100 1.257 2.977 1.00 96.69 93 SER A CA 1
ATOM 696 C C . SER A 1 93 ? -0.818 0.238 3.861 1.00 96.69 93 SER A C 1
ATOM 698 O O . SER A 1 93 ? -1.991 0.402 4.213 1.00 96.69 93 SER A O 1
ATOM 700 N N . ASP A 1 94 ? -0.094 -0.797 4.280 1.00 95.25 94 ASP A N 1
ATOM 701 C CA . ASP A 1 94 ? -0.547 -1.725 5.312 1.00 95.25 94 ASP A CA 1
ATOM 702 C C . ASP A 1 94 ? -0.033 -1.340 6.709 1.00 95.25 94 ASP A C 1
ATOM 704 O O . ASP A 1 94 ? -0.408 -1.971 7.694 1.00 95.25 94 ASP A O 1
ATOM 708 N N . TRP A 1 95 ? 0.818 -0.318 6.837 1.00 95.00 95 TRP A N 1
ATOM 709 C CA . TRP A 1 95 ? 1.479 0.003 8.110 1.00 95.00 95 TRP A CA 1
ATOM 710 C C . TRP A 1 95 ? 0.471 0.388 9.194 1.00 95.00 95 TRP A C 1
ATOM 712 O O . TRP A 1 95 ? 0.610 -0.008 10.352 1.00 95.00 95 TRP A O 1
ATOM 722 N N . PHE A 1 96 ? -0.572 1.102 8.781 1.00 97.19 96 PHE A N 1
ATOM 723 C CA . PHE A 1 96 ? -1.721 1.462 9.594 1.00 97.19 96 PHE A CA 1
ATOM 724 C C . PHE A 1 96 ? -2.972 1.439 8.727 1.00 97.19 96 PHE A C 1
ATOM 726 O O . PHE A 1 96 ? -2.982 2.045 7.653 1.00 97.19 96 PHE A O 1
ATOM 733 N N . GLN A 1 97 ? -4.021 0.775 9.208 1.00 98.25 97 GLN A N 1
ATOM 734 C CA . GLN A 1 97 ? -5.337 0.792 8.583 1.00 98.25 97 GLN A CA 1
ATOM 735 C C . GLN A 1 97 ? -6.423 0.915 9.648 1.00 98.25 97 GLN A C 1
ATOM 737 O O . GLN A 1 97 ? -6.439 0.140 10.600 1.00 98.25 97 GLN A O 1
ATOM 742 N N . PHE A 1 98 ? -7.351 1.851 9.480 1.00 98.50 98 PHE A N 1
ATOM 743 C CA . PHE A 1 98 ? -8.496 2.026 10.374 1.00 98.50 98 PHE A CA 1
ATOM 744 C C . PHE A 1 98 ? -9.793 2.043 9.573 1.00 98.50 98 PHE A C 1
ATOM 746 O O . PHE A 1 98 ? -9.892 2.709 8.545 1.00 98.50 98 PHE A O 1
ATOM 753 N N . GLY A 1 99 ? -10.797 1.306 10.034 1.00 98.31 99 GLY A N 1
ATOM 754 C CA . GLY A 1 99 ? -12.058 1.195 9.316 1.00 98.31 99 GLY A CA 1
ATOM 755 C C . GLY A 1 99 ? -13.116 0.430 10.092 1.00 98.31 99 GLY A C 1
ATOM 756 O O . GLY A 1 99 ? -12.902 0.004 11.230 1.00 98.31 99 GLY A O 1
ATOM 757 N N . ARG A 1 100 ? -14.266 0.210 9.447 1.00 98.25 100 ARG A N 1
ATOM 758 C CA . ARG A 1 100 ? -15.223 -0.798 9.912 1.00 98.25 100 ARG A CA 1
ATOM 759 C C . ARG A 1 100 ? -14.553 -2.164 9.904 1.00 98.25 100 ARG A C 1
ATOM 761 O O . ARG A 1 100 ? -13.901 -2.522 8.923 1.00 98.25 100 ARG A O 1
ATOM 768 N N . THR A 1 101 ? -14.763 -2.937 10.960 1.00 98.50 101 THR A N 1
ATOM 769 C CA . THR A 1 101 ? -14.176 -4.275 11.095 1.00 98.50 101 THR A CA 1
ATOM 770 C C . THR A 1 101 ? -14.547 -5.159 9.908 1.00 98.50 101 THR A C 1
ATOM 772 O O . THR A 1 101 ? -13.679 -5.797 9.325 1.00 98.50 101 THR A O 1
ATOM 775 N N . ASP A 1 102 ? -15.804 -5.116 9.460 1.00 97.81 102 ASP A N 1
ATOM 776 C CA . ASP A 1 102 ? -16.250 -5.887 8.294 1.00 97.81 102 ASP A CA 1
ATOM 777 C C . ASP A 1 102 ? -15.585 -5.437 6.988 1.00 97.81 102 ASP A C 1
ATOM 779 O O . ASP A 1 102 ? -15.322 -6.257 6.111 1.00 97.81 102 ASP A O 1
ATOM 783 N N . THR A 1 103 ? -15.278 -4.145 6.855 1.00 98.12 103 THR A N 1
ATOM 784 C CA . THR A 1 103 ? -14.548 -3.612 5.699 1.00 98.12 103 THR A CA 1
ATOM 785 C C . THR A 1 103 ? -13.100 -4.096 5.707 1.00 98.12 103 THR A C 1
ATOM 787 O O . THR A 1 103 ? -12.616 -4.576 4.685 1.00 98.12 103 THR A O 1
ATOM 790 N N . LEU A 1 104 ? -12.420 -4.044 6.858 1.00 98.50 104 LEU A N 1
ATOM 791 C CA . LEU A 1 104 ? -11.055 -4.565 6.979 1.00 98.50 104 LEU A CA 1
ATOM 792 C C . LEU A 1 104 ? -11.007 -6.084 6.771 1.00 98.50 104 LEU A C 1
ATOM 794 O O . LEU A 1 104 ? -10.120 -6.569 6.076 1.00 98.50 104 LEU A O 1
ATOM 798 N N . ARG A 1 105 ? -11.992 -6.840 7.272 1.00 98.38 105 ARG A N 1
ATOM 799 C CA . ARG A 1 105 ? -12.123 -8.276 6.973 1.00 98.38 105 ARG A CA 1
ATOM 800 C C . ARG A 1 105 ? -12.214 -8.531 5.475 1.00 98.38 105 ARG A C 1
ATOM 802 O O . ARG A 1 105 ? -11.497 -9.381 4.972 1.00 98.38 105 ARG A O 1
ATOM 809 N N . LYS A 1 106 ? -13.042 -7.773 4.749 1.00 98.00 106 LYS A N 1
ATOM 810 C CA . LYS A 1 106 ? -13.171 -7.910 3.287 1.00 98.00 106 LYS A CA 1
ATOM 811 C C . LYS A 1 106 ? -11.895 -7.536 2.531 1.00 98.00 106 LYS A C 1
ATOM 813 O O . LYS A 1 106 ? -11.646 -8.132 1.486 1.00 98.00 106 LYS A O 1
ATOM 818 N N . LEU A 1 107 ? -11.123 -6.564 3.032 1.00 98.31 107 LEU A N 1
ATOM 819 C CA . LEU A 1 107 ? -9.821 -6.194 2.467 1.00 98.31 107 LEU A CA 1
ATOM 820 C C . LEU A 1 107 ? -8.813 -7.345 2.597 1.00 98.31 107 LEU A C 1
ATOM 822 O O . LEU A 1 107 ? -8.125 -7.663 1.633 1.00 98.31 107 LEU A O 1
ATOM 826 N N . TRP A 1 108 ? -8.736 -7.956 3.780 1.00 98.06 108 TRP A N 1
ATOM 827 C CA . TRP A 1 108 ? -7.751 -8.997 4.094 1.00 98.06 108 TRP A CA 1
ATOM 828 C C . TRP A 1 108 ? -8.197 -10.417 3.742 1.00 98.06 108 TRP A C 1
ATOM 830 O O . TRP A 1 108 ? -7.366 -11.321 3.696 1.00 98.06 108 TRP A O 1
ATOM 840 N N . ASP A 1 109 ? -9.477 -10.615 3.436 1.00 97.00 109 ASP A N 1
ATOM 841 C CA . ASP A 1 109 ? -10.005 -11.838 2.839 1.00 97.00 109 ASP A CA 1
ATOM 842 C C . ASP A 1 109 ? -9.598 -11.918 1.357 1.00 97.00 109 ASP A C 1
ATOM 844 O O . ASP A 1 109 ? -10.373 -11.648 0.440 1.00 97.00 109 ASP A O 1
ATOM 848 N N . CYS A 1 110 ? -8.332 -12.234 1.112 1.00 95.88 110 CYS A N 1
ATOM 849 C CA . CYS A 1 110 ? -7.767 -12.378 -0.222 1.00 95.88 110 CYS A CA 1
ATOM 850 C C . CYS A 1 110 ? -7.041 -13.720 -0.366 1.00 95.88 110 CYS A C 1
ATOM 852 O O . CYS A 1 110 ? -6.553 -14.267 0.627 1.00 95.88 110 CYS A O 1
ATOM 854 N N . PRO A 1 111 ? -6.999 -14.297 -1.581 1.00 96.31 111 PRO A N 1
ATOM 855 C CA . PRO A 1 111 ? -6.255 -15.520 -1.818 1.00 96.31 111 PRO A CA 1
ATOM 856 C C . PRO A 1 111 ? -4.764 -15.273 -1.589 1.00 96.31 111 PRO A C 1
ATOM 858 O O . PRO A 1 111 ? -4.256 -14.169 -1.787 1.00 96.31 111 PRO A O 1
ATOM 861 N N . PHE A 1 112 ? -4.051 -16.330 -1.214 1.00 97.75 112 PHE A N 1
ATOM 862 C CA . PHE A 1 112 ? -2.599 -16.281 -1.160 1.00 97.75 112 PHE A CA 1
ATOM 863 C C . PHE A 1 112 ? -2.004 -16.021 -2.539 1.00 97.75 112 PHE A C 1
ATOM 865 O O . PHE A 1 112 ? -2.471 -16.543 -3.553 1.00 97.75 112 PHE A O 1
ATOM 872 N N . VAL A 1 113 ? -0.928 -15.239 -2.551 1.00 97.69 113 VAL A N 1
ATOM 873 C CA . VAL A 1 113 ? -0.101 -15.039 -3.735 1.00 97.69 113 VAL A CA 1
ATOM 874 C C . VAL A 1 113 ? 0.571 -16.368 -4.063 1.00 97.69 113 VAL A C 1
ATOM 876 O O . VAL A 1 113 ? 1.176 -17.010 -3.197 1.00 97.69 113 VAL A O 1
ATOM 879 N N . THR A 1 114 ? 0.438 -16.797 -5.314 1.00 97.38 114 THR A N 1
ATOM 880 C CA . THR A 1 114 ? 1.026 -18.047 -5.797 1.00 97.38 114 THR A CA 1
ATOM 881 C C . THR A 1 114 ? 2.520 -17.872 -6.066 1.00 97.38 114 THR A C 1
ATOM 883 O O . THR A 1 114 ? 3.011 -16.760 -6.274 1.00 97.38 114 THR A O 1
ATOM 886 N N . LEU A 1 115 ? 3.263 -18.982 -6.120 1.00 97.50 115 LEU A N 1
ATOM 887 C CA . LEU A 1 115 ? 4.658 -18.951 -6.569 1.00 97.50 115 LEU A CA 1
ATOM 888 C C . LEU A 1 115 ? 4.774 -18.418 -8.005 1.00 97.50 115 LEU A C 1
ATOM 890 O O . LEU A 1 115 ? 5.730 -17.711 -8.324 1.00 97.50 115 LEU A O 1
ATOM 894 N N . GLU A 1 116 ? 3.793 -18.726 -8.856 1.00 97.69 116 GLU A N 1
ATOM 895 C CA . GLU A 1 116 ? 3.737 -18.228 -10.228 1.00 97.69 116 GLU A CA 1
ATOM 896 C C . GLU A 1 116 ? 3.669 -16.698 -10.263 1.00 97.69 116 GLU A C 1
ATOM 898 O O . GLU A 1 116 ? 4.495 -16.070 -10.926 1.00 97.69 116 GLU A O 1
ATOM 903 N N . ASP A 1 117 ? 2.761 -16.101 -9.488 1.00 98.00 117 ASP A N 1
ATOM 904 C CA . ASP A 1 117 ? 2.632 -14.649 -9.379 1.00 98.00 117 ASP A CA 1
ATOM 905 C C . ASP A 1 117 ? 3.857 -14.015 -8.714 1.00 98.00 117 ASP A C 1
ATOM 907 O O . ASP A 1 117 ? 4.284 -12.935 -9.118 1.00 98.00 117 ASP A O 1
ATOM 911 N N . ALA A 1 118 ? 4.475 -14.675 -7.733 1.00 97.69 118 ALA A N 1
ATOM 912 C CA . ALA A 1 118 ? 5.686 -14.175 -7.081 1.00 97.69 118 ALA A CA 1
ATOM 913 C C . ALA A 1 118 ? 6.914 -14.147 -8.009 1.00 97.69 118 ALA A C 1
ATOM 915 O O . ALA A 1 118 ? 7.801 -13.317 -7.820 1.00 97.69 118 ALA A O 1
ATOM 916 N N . THR A 1 119 ? 6.950 -15.023 -9.018 1.00 97.56 119 THR A N 1
ATOM 917 C CA . THR A 1 119 ? 8.068 -15.200 -9.968 1.00 97.56 119 THR A CA 1
ATOM 918 C C . THR A 1 119 ? 7.714 -14.780 -11.399 1.00 97.56 119 THR A C 1
ATOM 920 O O . THR A 1 119 ? 8.380 -15.172 -12.354 1.00 97.56 119 THR A O 1
ATOM 923 N N . TYR A 1 120 ? 6.649 -13.997 -11.570 1.00 98.38 120 TYR A N 1
ATOM 924 C CA . TYR A 1 120 ? 6.056 -13.662 -12.865 1.00 98.38 120 TYR A CA 1
ATOM 925 C C . TYR A 1 120 ? 7.071 -13.187 -13.920 1.00 98.38 120 TYR A C 1
ATOM 927 O O . TYR A 1 120 ? 7.108 -13.723 -15.029 1.00 98.38 120 TYR A O 1
ATOM 935 N N . TYR A 1 121 ? 7.946 -12.238 -13.570 1.00 98.19 121 TYR A N 1
ATOM 936 C CA . TYR A 1 121 ? 8.919 -11.653 -14.505 1.00 98.19 121 TYR A CA 1
ATOM 937 C C . TYR A 1 121 ? 10.161 -12.517 -14.765 1.00 98.19 121 TYR A C 1
ATOM 939 O O . TYR A 1 121 ? 11.037 -12.118 -15.526 1.00 98.19 121 TYR A O 1
ATOM 947 N N . GLU A 1 122 ? 10.242 -13.717 -14.186 1.00 97.19 122 GLU A N 1
ATOM 948 C CA . GLU A 1 122 ? 11.229 -14.719 -14.611 1.00 97.19 122 GLU A CA 1
ATOM 949 C C . GLU A 1 122 ? 10.823 -15.386 -15.932 1.00 97.19 122 GLU A C 1
ATOM 951 O O . GLU A 1 122 ? 11.668 -15.923 -16.645 1.00 97.19 122 GLU A O 1
ATOM 956 N N . ARG A 1 123 ? 9.525 -15.347 -16.261 1.00 97.00 123 ARG A N 1
ATOM 957 C CA . ARG A 1 123 ? 8.944 -15.995 -17.448 1.00 97.00 123 ARG A CA 1
ATOM 958 C C . ARG A 1 123 ? 8.243 -15.019 -18.384 1.00 97.00 123 ARG A C 1
ATOM 960 O O . ARG A 1 123 ? 8.099 -15.313 -19.565 1.00 97.00 123 ARG A O 1
ATOM 967 N N . GLN A 1 124 ? 7.791 -13.881 -17.866 1.00 97.50 124 GLN A N 1
ATOM 968 C CA . GLN A 1 124 ? 7.038 -12.887 -18.622 1.00 97.50 124 GLN A CA 1
ATOM 969 C C . GLN A 1 124 ? 7.891 -11.644 -18.889 1.00 97.50 124 GLN A C 1
ATOM 971 O O . GLN A 1 124 ? 8.610 -11.191 -17.995 1.00 97.50 124 GLN A O 1
ATOM 976 N N . PRO A 1 125 ? 7.819 -11.051 -20.092 1.00 97.44 125 PRO A N 1
ATOM 977 C CA . PRO A 1 125 ? 8.510 -9.802 -20.364 1.00 97.44 125 PRO A CA 1
ATOM 978 C C . PRO A 1 125 ? 7.853 -8.636 -19.613 1.00 97.44 125 PRO A C 1
ATOM 980 O O . PRO A 1 125 ? 6.643 -8.600 -19.387 1.00 97.44 125 PRO A O 1
ATOM 983 N N . PHE A 1 126 ? 8.656 -7.629 -19.277 1.00 97.81 126 PHE A N 1
ATOM 984 C CA . PHE A 1 126 ? 8.135 -6.332 -18.847 1.00 97.81 126 PHE A CA 1
ATOM 985 C C . PHE A 1 126 ? 7.416 -5.626 -19.997 1.00 97.81 126 PHE A C 1
ATOM 987 O O . PHE A 1 126 ? 7.801 -5.764 -21.161 1.00 97.81 126 PHE A O 1
ATOM 994 N N . ALA A 1 127 ? 6.416 -4.809 -19.667 1.00 96.50 127 ALA A N 1
ATOM 995 C CA . ALA A 1 127 ? 5.758 -3.966 -20.653 1.00 96.50 127 ALA A CA 1
ATOM 996 C C . ALA A 1 127 ? 6.755 -2.976 -21.283 1.00 96.50 127 ALA A C 1
ATOM 998 O O . ALA A 1 127 ? 7.737 -2.559 -20.661 1.00 96.50 127 ALA A O 1
ATOM 999 N N . ALA A 1 128 ? 6.496 -2.566 -22.527 1.00 94.75 128 ALA A N 1
ATOM 1000 C CA . ALA A 1 128 ? 7.385 -1.657 -23.252 1.00 94.75 128 ALA A CA 1
ATOM 1001 C C . ALA A 1 128 ? 7.590 -0.322 -22.512 1.00 94.75 128 ALA A C 1
ATOM 1003 O O . ALA A 1 128 ? 8.681 0.241 -22.546 1.00 94.75 128 ALA A O 1
ATOM 1004 N N . HIS A 1 129 ? 6.565 0.147 -21.792 1.00 92.94 129 HIS A N 1
ATOM 1005 C CA . HIS A 1 129 ? 6.599 1.382 -21.006 1.00 92.94 129 HIS A CA 1
ATOM 1006 C C . HIS A 1 129 ? 7.178 1.225 -19.591 1.00 92.94 129 HIS A C 1
ATOM 1008 O O . HIS A 1 129 ? 7.218 2.217 -18.863 1.00 92.94 129 HIS A O 1
ATOM 1014 N N . SER A 1 130 ? 7.588 0.021 -19.170 1.00 94.44 130 SER A N 1
ATOM 1015 C CA . SER A 1 130 ? 8.149 -0.203 -17.831 1.00 94.44 130 SER A CA 1
ATOM 1016 C C . SER A 1 130 ? 9.444 0.578 -17.630 1.00 94.44 130 SER A C 1
ATOM 1018 O O . SER A 1 130 ? 10.407 0.391 -18.385 1.00 94.44 130 SER A O 1
ATOM 1020 N N . SER A 1 131 ? 9.464 1.397 -16.576 1.00 92.31 131 SER A N 1
ATOM 1021 C CA . SER A 1 131 ? 10.620 2.200 -16.180 1.00 92.31 131 SER A CA 1
ATOM 1022 C C . SER A 1 131 ? 11.768 1.346 -15.638 1.00 92.31 131 SER A C 1
ATOM 1024 O O . SER A 1 131 ? 11.615 0.150 -15.360 1.00 92.31 131 SER A O 1
ATOM 1026 N N . TYR A 1 132 ? 12.925 1.964 -15.403 1.00 90.81 132 TYR A N 1
ATOM 1027 C CA . TYR A 1 132 ? 14.047 1.307 -14.736 1.00 90.81 132 TYR A CA 1
ATOM 1028 C C . TYR A 1 132 ? 13.685 0.761 -13.345 1.00 90.81 132 TYR A C 1
ATOM 1030 O O . TYR A 1 132 ? 14.215 -0.274 -12.939 1.00 90.81 132 TYR A O 1
ATOM 1038 N N . MET A 1 133 ? 12.809 1.439 -12.593 1.00 90.62 133 MET A N 1
ATOM 1039 C CA . MET A 1 133 ? 12.386 0.966 -11.269 1.00 90.62 133 MET A CA 1
ATOM 1040 C C . MET A 1 133 ? 11.381 -0.185 -11.367 1.00 90.62 133 MET A C 1
ATOM 1042 O O . MET A 1 133 ? 11.525 -1.159 -10.628 1.00 90.62 133 MET A O 1
ATOM 1046 N N . ASP A 1 134 ? 10.446 -0.121 -12.318 1.00 94.38 134 ASP A N 1
ATOM 1047 C CA . ASP A 1 134 ? 9.473 -1.193 -12.584 1.00 94.38 134 ASP A CA 1
ATOM 1048 C C . ASP A 1 134 ? 10.188 -2.495 -12.994 1.00 94.38 134 ASP A C 1
ATOM 1050 O O . ASP A 1 134 ? 9.878 -3.584 -12.517 1.00 94.38 134 ASP A O 1
ATOM 1054 N N . ARG A 1 135 ? 11.257 -2.381 -13.795 1.00 95.19 135 ARG A N 1
ATOM 1055 C CA . ARG A 1 135 ? 12.082 -3.517 -14.254 1.00 95.19 135 ARG A CA 1
ATOM 1056 C C . ARG A 1 135 ? 12.866 -4.234 -13.153 1.00 95.19 135 ARG A C 1
ATOM 1058 O O . ARG A 1 135 ? 13.570 -5.201 -13.431 1.00 95.19 135 ARG A O 1
ATOM 1065 N N . LYS A 1 136 ? 12.784 -3.769 -11.904 1.00 94.50 136 LYS A N 1
ATOM 1066 C CA . LYS A 1 136 ? 13.385 -4.456 -10.754 1.00 94.50 136 LYS A CA 1
ATOM 1067 C C . LYS A 1 136 ? 12.440 -5.448 -10.094 1.00 94.50 136 LYS A C 1
ATOM 1069 O O . LYS A 1 136 ? 12.932 -6.258 -9.312 1.00 94.50 136 LYS A O 1
ATOM 1074 N N . PHE A 1 137 ? 11.134 -5.369 -10.342 1.00 96.69 137 PHE A N 1
ATOM 1075 C CA . PHE A 1 137 ? 10.160 -6.269 -9.729 1.00 96.69 137 PHE A CA 1
ATOM 1076 C C . PHE A 1 137 ? 10.270 -7.683 -10.306 1.00 96.69 137 PHE A C 1
ATOM 1078 O O . PHE A 1 137 ? 10.524 -7.868 -11.490 1.00 96.69 137 PHE A O 1
ATOM 1085 N N . ARG A 1 138 ? 10.091 -8.685 -9.446 1.00 97.44 138 ARG A N 1
ATOM 1086 C CA . ARG A 1 138 ? 10.012 -10.109 -9.797 1.00 97.44 138 ARG A CA 1
ATOM 1087 C C . ARG A 1 138 ? 8.554 -10.575 -9.895 1.00 97.44 138 ARG A C 1
ATOM 1089 O O . ARG A 1 138 ? 8.221 -11.378 -10.762 1.00 97.44 138 ARG A O 1
ATOM 1096 N N . CYS A 1 139 ? 7.691 -10.035 -9.037 1.00 97.56 139 CYS A N 1
ATOM 1097 C CA . CYS A 1 139 ? 6.295 -10.436 -8.886 1.00 97.56 139 CYS A CA 1
ATOM 1098 C C . CYS A 1 139 ? 5.336 -9.736 -9.866 1.00 97.56 139 CYS A C 1
ATOM 1100 O O . CYS A 1 139 ? 5.590 -8.610 -10.295 1.00 97.56 139 CYS A O 1
ATOM 1102 N N . ARG A 1 140 ? 4.192 -10.374 -10.162 1.00 98.12 140 ARG A N 1
ATOM 1103 C CA . ARG A 1 140 ? 3.137 -9.843 -11.038 1.00 98.12 140 ARG A CA 1
ATOM 1104 C C . ARG A 1 140 ? 2.525 -8.573 -10.474 1.00 98.12 140 ARG A C 1
ATOM 1106 O O . ARG A 1 140 ? 2.402 -7.611 -11.212 1.00 98.12 140 ARG A O 1
ATOM 1113 N N . LEU A 1 141 ? 2.150 -8.575 -9.198 1.00 98.19 141 LEU A N 1
ATOM 1114 C CA . LEU A 1 141 ? 1.695 -7.412 -8.431 1.00 98.19 141 LEU A CA 1
ATOM 1115 C C . LEU A 1 141 ? 2.561 -7.303 -7.174 1.00 98.19 141 LEU A C 1
ATOM 1117 O O . LEU A 1 141 ? 2.952 -8.328 -6.613 1.00 98.19 141 LEU A O 1
ATOM 1121 N N . ALA A 1 142 ? 2.859 -6.082 -6.725 1.00 95.88 142 ALA A N 1
ATOM 1122 C CA . ALA A 1 142 ? 3.548 -5.872 -5.450 1.00 95.88 142 ALA A CA 1
ATOM 1123 C C . ALA A 1 142 ? 2.683 -6.339 -4.259 1.00 95.88 142 ALA A C 1
ATOM 1125 O O . ALA A 1 142 ? 1.474 -6.518 -4.398 1.00 95.88 142 ALA A O 1
ATOM 1126 N N . VAL A 1 143 ? 3.289 -6.513 -3.081 1.00 94.00 143 VAL A N 1
ATOM 1127 C CA . VAL A 1 143 ? 2.647 -7.112 -1.891 1.00 94.00 143 VAL A CA 1
ATOM 1128 C C . VAL A 1 143 ? 1.331 -6.424 -1.535 1.00 94.00 143 VAL A C 1
ATOM 1130 O O . VAL A 1 143 ? 0.265 -7.008 -1.717 1.00 94.00 143 VAL A O 1
ATOM 1133 N N . GLU A 1 144 ? 1.374 -5.165 -1.109 1.00 95.94 144 GLU A N 1
ATOM 1134 C CA . GLU A 1 144 ? 0.174 -4.440 -0.685 1.00 95.94 144 GLU A CA 1
ATOM 1135 C C . GLU A 1 144 ? -0.750 -4.128 -1.872 1.00 95.94 144 GLU A C 1
ATOM 1137 O O . GLU A 1 144 ? -1.971 -4.059 -1.722 1.00 95.94 144 GLU A O 1
ATOM 1142 N N . GLN A 1 145 ? -0.181 -4.025 -3.080 1.00 97.62 145 GLN A N 1
ATOM 1143 C CA . GLN A 1 145 ? -0.951 -3.899 -4.314 1.00 97.62 145 GLN A CA 1
ATOM 1144 C C . GLN A 1 145 ? -1.838 -5.128 -4.540 1.00 97.62 145 GLN A C 1
ATOM 1146 O O . GLN A 1 145 ? -2.999 -4.956 -4.893 1.00 97.62 145 GLN A O 1
ATOM 1151 N N . SER A 1 146 ? -1.336 -6.349 -4.329 1.00 97.56 146 SER A N 1
ATOM 1152 C CA . SER A 1 146 ? -2.096 -7.587 -4.551 1.00 97.56 146 SER A CA 1
ATOM 1153 C C . SER A 1 146 ? -3.344 -7.666 -3.662 1.00 97.56 146 SER A C 1
ATOM 1155 O O . SER A 1 146 ? -4.437 -7.947 -4.157 1.00 97.56 146 SER A O 1
ATOM 1157 N N . ILE A 1 147 ? -3.205 -7.297 -2.385 1.00 98.19 147 ILE A N 1
ATOM 1158 C CA . ILE A 1 147 ? -4.281 -7.296 -1.384 1.00 98.19 147 ILE A CA 1
ATOM 1159 C C . ILE A 1 147 ? -5.362 -6.278 -1.767 1.00 98.19 147 ILE A C 1
ATOM 1161 O O . ILE A 1 147 ? -6.542 -6.608 -1.906 1.00 98.19 147 ILE A O 1
ATOM 1165 N N . ALA A 1 148 ? -4.960 -5.027 -1.996 1.00 98.25 148 ALA A N 1
ATOM 1166 C CA . ALA A 1 148 ? -5.892 -3.952 -2.312 1.00 98.25 148 ALA A CA 1
ATOM 1167 C C . ALA A 1 148 ? -6.561 -4.132 -3.681 1.00 98.25 148 ALA A C 1
ATOM 1169 O O . ALA A 1 148 ? -7.741 -3.820 -3.840 1.00 98.25 148 ALA A O 1
ATOM 1170 N N . THR A 1 149 ? -5.834 -4.686 -4.652 1.00 98.31 149 THR A N 1
ATOM 1171 C CA . THR A 1 149 ? -6.363 -5.008 -5.980 1.00 98.31 149 THR A CA 1
ATOM 1172 C C . THR A 1 149 ? -7.450 -6.075 -5.896 1.00 98.31 149 THR A C 1
ATOM 1174 O O . THR A 1 149 ? -8.499 -5.923 -6.516 1.00 98.31 149 THR A O 1
ATOM 1177 N N . HIS A 1 150 ? -7.255 -7.122 -5.089 1.00 98.12 150 HIS A N 1
ATOM 1178 C CA . HIS A 1 150 ? -8.281 -8.147 -4.877 1.00 98.12 150 HIS A CA 1
ATOM 1179 C C . HIS A 1 150 ? -9.561 -7.564 -4.266 1.00 98.12 150 HIS A C 1
ATOM 1181 O O . HIS A 1 150 ? -10.666 -7.819 -4.751 1.00 98.12 150 HIS A O 1
ATOM 1187 N N . TYR A 1 151 ? -9.420 -6.718 -3.244 1.00 98.38 151 TYR A N 1
ATOM 1188 C CA . TYR A 1 151 ? -10.557 -6.019 -2.649 1.00 98.38 151 TYR A CA 1
ATOM 1189 C C . TYR A 1 151 ? -11.268 -5.103 -3.657 1.00 98.38 151 TYR A C 1
ATOM 1191 O O . TYR A 1 151 ? -12.493 -5.134 -3.770 1.00 98.38 151 TYR A O 1
ATOM 1199 N N . ALA A 1 152 ? -10.514 -4.334 -4.444 1.00 98.44 152 ALA A N 1
ATOM 1200 C CA . ALA A 1 152 ? -11.068 -3.473 -5.482 1.00 98.44 152 ALA A CA 1
ATOM 1201 C C . ALA A 1 152 ? -11.803 -4.274 -6.577 1.00 98.44 152 ALA A C 1
ATOM 1203 O O . ALA A 1 152 ? -12.891 -3.883 -6.999 1.00 98.44 152 ALA A O 1
ATOM 1204 N N . ALA A 1 153 ? -11.280 -5.429 -6.993 1.00 98.31 153 ALA A N 1
ATOM 1205 C CA . ALA A 1 153 ? -11.944 -6.291 -7.970 1.00 98.31 153 ALA A CA 1
ATOM 1206 C C . ALA A 1 153 ? -13.336 -6.735 -7.492 1.00 98.31 153 ALA A C 1
ATOM 1208 O O . ALA A 1 153 ? -14.308 -6.650 -8.243 1.00 98.31 153 ALA A O 1
ATOM 1209 N N . ARG A 1 154 ? -13.463 -7.126 -6.215 1.00 97.50 154 ARG A N 1
ATOM 1210 C CA . ARG A 1 154 ? -14.751 -7.510 -5.600 1.00 97.50 154 ARG A CA 1
ATOM 1211 C C . ARG A 1 154 ? -15.780 -6.383 -5.578 1.00 97.50 154 ARG A C 1
ATOM 1213 O O . ARG A 1 154 ? -16.977 -6.649 -5.543 1.00 97.50 154 ARG A O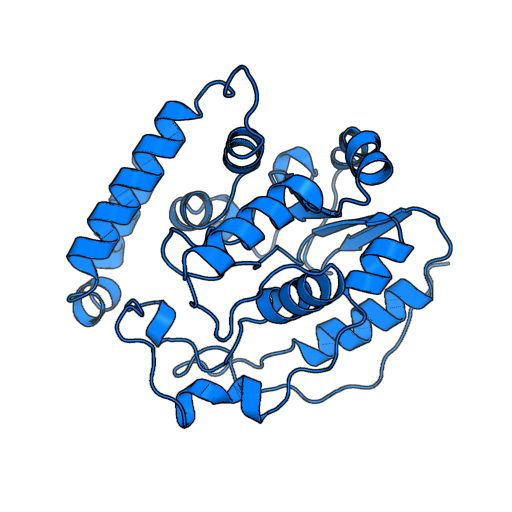 1
ATOM 1220 N N . LEU A 1 155 ? -15.321 -5.136 -5.591 1.00 97.56 155 LEU A N 1
ATOM 1221 C CA . LEU A 1 155 ? -16.171 -3.949 -5.645 1.00 97.56 155 LEU A CA 1
ATOM 1222 C C . LEU A 1 155 ? -16.457 -3.477 -7.084 1.00 97.56 155 LEU A C 1
ATOM 1224 O O . LEU A 1 155 ? -17.083 -2.434 -7.265 1.00 97.56 155 LEU A O 1
ATOM 1228 N N . GLY A 1 156 ? -16.002 -4.210 -8.106 1.00 98.00 156 GLY A N 1
ATOM 1229 C CA . GLY A 1 156 ? -16.254 -3.893 -9.514 1.00 98.00 156 GLY A CA 1
ATOM 1230 C C . GLY A 1 156 ? -15.333 -2.823 -10.109 1.00 98.00 156 GLY A C 1
ATOM 1231 O O . GLY A 1 156 ? -15.665 -2.228 -11.136 1.00 98.00 156 GLY A O 1
ATOM 1232 N N . TYR A 1 157 ? -14.184 -2.539 -9.488 1.00 98.44 157 TYR A N 1
ATOM 1233 C CA . TYR A 1 157 ? -13.153 -1.706 -10.115 1.00 98.44 157 TYR A CA 1
ATOM 1234 C C . TYR A 1 157 ? -12.367 -2.522 -11.149 1.00 98.44 157 TYR A C 1
ATOM 1236 O O . TYR A 1 157 ? -12.092 -3.706 -10.954 1.00 98.44 157 TYR A O 1
ATOM 1244 N N . ARG A 1 158 ? -11.966 -1.878 -12.248 1.00 98.31 158 ARG A N 1
ATOM 1245 C CA . ARG A 1 158 ? -11.014 -2.439 -13.208 1.00 98.31 158 ARG A CA 1
ATOM 1246 C C . ARG A 1 158 ? -9.619 -2.369 -12.615 1.00 98.31 158 ARG A C 1
ATOM 1248 O O . ARG A 1 158 ? -9.126 -1.292 -12.277 1.00 98.31 158 ARG A O 1
ATOM 1255 N N . ILE A 1 159 ? -9.013 -3.536 -12.499 1.00 98.19 159 ILE A N 1
ATOM 1256 C CA . ILE A 1 159 ? -7.752 -3.744 -11.807 1.00 98.19 159 ILE A CA 1
ATOM 1257 C C . ILE A 1 159 ? -6.577 -3.899 -12.777 1.00 98.19 159 ILE A C 1
ATOM 1259 O O . ILE A 1 159 ? -6.796 -4.293 -13.922 1.00 98.19 159 ILE A O 1
ATOM 1263 N N . PRO A 1 160 ? -5.339 -3.621 -12.330 1.00 98.31 160 PRO A N 1
ATOM 1264 C CA . PRO A 1 160 ? -4.147 -3.881 -13.126 1.00 98.31 160 PRO A CA 1
ATOM 1265 C C . PRO A 1 160 ? -3.954 -5.379 -13.402 1.00 98.31 160 PRO A C 1
ATOM 1267 O O . PRO A 1 160 ? -4.079 -6.208 -12.497 1.00 98.31 160 PRO A O 1
ATOM 1270 N N . ALA A 1 161 ? -3.565 -5.730 -14.631 1.00 97.88 161 ALA A N 1
ATOM 1271 C CA . ALA A 1 161 ? -3.159 -7.101 -14.959 1.00 97.88 161 ALA A CA 1
ATOM 1272 C C . ALA A 1 161 ? -1.779 -7.466 -14.366 1.00 97.88 161 ALA A C 1
ATOM 1274 O O . ALA A 1 161 ? -1.536 -8.609 -13.969 1.00 97.88 161 ALA A O 1
ATOM 1275 N N . PHE A 1 162 ? -0.886 -6.479 -14.274 1.00 98.19 162 PHE A N 1
ATOM 1276 C CA . PHE A 1 162 ? 0.477 -6.565 -13.743 1.00 98.19 162 PHE A CA 1
ATOM 1277 C C . PHE A 1 162 ? 0.864 -5.242 -13.066 1.00 98.19 162 PHE A C 1
ATOM 1279 O O . PHE A 1 162 ? 0.165 -4.243 -13.217 1.00 98.19 162 PHE A O 1
ATOM 1286 N N . HIS A 1 163 ? 1.967 -5.224 -12.312 1.00 97.88 163 HIS A N 1
ATOM 1287 C CA . HIS A 1 163 ? 2.209 -4.225 -11.269 1.00 97.88 163 HIS A CA 1
ATOM 1288 C C . HIS A 1 163 ? 2.158 -2.797 -11.794 1.00 97.88 163 HIS A C 1
ATOM 1290 O O . HIS A 1 163 ? 1.598 -1.953 -11.111 1.00 97.88 163 HIS A O 1
ATOM 1296 N N . ASN A 1 164 ? 2.657 -2.563 -13.012 1.00 97.44 164 ASN A N 1
ATOM 1297 C CA . ASN A 1 164 ? 2.680 -1.268 -13.677 1.00 97.44 164 ASN A CA 1
ATOM 1298 C C . ASN A 1 164 ? 1.748 -1.145 -14.890 1.00 97.44 164 ASN A C 1
ATOM 1300 O O . ASN A 1 164 ? 2.024 -0.393 -15.835 1.00 97.44 164 ASN A O 1
ATOM 1304 N N . ASP A 1 165 ? 0.621 -1.854 -14.873 1.00 98.06 165 ASP A N 1
ATOM 1305 C CA . ASP A 1 165 ? -0.484 -1.599 -15.794 1.00 98.06 165 ASP A CA 1
ATOM 1306 C C . ASP A 1 165 ? -1.119 -0.235 -15.477 1.00 98.06 165 ASP A C 1
ATOM 1308 O O . ASP A 1 165 ? -2.009 -0.096 -14.641 1.00 98.06 165 ASP A O 1
ATOM 1312 N N . THR A 1 166 ? -0.617 0.799 -16.148 1.00 96.56 166 THR A N 1
ATOM 1313 C CA . THR A 1 166 ? -1.054 2.195 -16.008 1.00 96.56 166 THR A CA 1
ATOM 1314 C C . THR A 1 166 ? -1.997 2.619 -17.133 1.00 96.56 166 THR A C 1
ATOM 1316 O O . THR A 1 166 ? -2.105 3.803 -17.467 1.00 96.56 166 THR A O 1
ATOM 1319 N N . SER A 1 167 ? -2.703 1.658 -17.733 1.00 97.56 167 SER A N 1
ATOM 1320 C CA . SER A 1 167 ? -3.707 1.939 -18.754 1.00 97.56 167 SER A CA 1
ATOM 1321 C C . SER A 1 167 ? -4.768 2.925 -18.243 1.00 97.56 167 SER A C 1
ATOM 1323 O O . SER A 1 167 ? -5.108 2.986 -17.058 1.00 97.56 167 SER A O 1
ATOM 1325 N N . ALA A 1 168 ? -5.325 3.736 -19.148 1.00 97.31 168 ALA A N 1
ATOM 1326 C CA . ALA A 1 168 ? -6.211 4.840 -18.768 1.00 97.31 168 ALA A CA 1
ATOM 1327 C C . ALA A 1 168 ? -7.451 4.390 -17.972 1.00 97.31 168 ALA A C 1
ATOM 1329 O O . ALA A 1 168 ? -7.998 5.153 -17.178 1.00 97.31 168 ALA A O 1
ATOM 1330 N N . HIS A 1 169 ? -7.929 3.162 -18.180 1.00 97.69 169 HIS A N 1
ATOM 1331 C CA . HIS A 1 169 ? -9.053 2.624 -17.421 1.00 97.69 169 HIS A CA 1
ATOM 1332 C C . HIS A 1 169 ? -8.651 2.181 -16.006 1.00 97.69 169 HIS A C 1
ATOM 1334 O O . HIS A 1 169 ? -9.395 2.500 -15.081 1.00 97.69 169 HIS A O 1
ATOM 1340 N N . VAL A 1 170 ? -7.479 1.556 -15.827 1.00 98.38 170 VAL A N 1
ATOM 1341 C CA . VAL A 1 170 ? -6.934 1.206 -14.503 1.00 98.38 170 VAL A CA 1
ATOM 1342 C C . VAL A 1 170 ? -6.658 2.465 -13.691 1.00 98.38 170 VAL A C 1
ATOM 1344 O O . VAL A 1 170 ? -7.073 2.554 -12.543 1.00 98.38 170 VAL A O 1
ATOM 1347 N N . MET A 1 171 ? -6.040 3.486 -14.289 1.00 97.56 171 MET A N 1
ATOM 1348 C CA . MET A 1 171 ? -5.735 4.735 -13.580 1.00 97.56 171 MET A CA 1
ATOM 1349 C C . MET A 1 171 ? -6.997 5.491 -13.147 1.00 97.56 171 MET A C 1
ATOM 1351 O O . MET A 1 171 ? -7.045 6.010 -12.034 1.00 97.56 171 MET A O 1
ATOM 1355 N N . ARG A 1 172 ? -8.042 5.515 -13.988 1.00 96.88 172 ARG A N 1
ATOM 1356 C CA . ARG A 1 172 ? -9.343 6.099 -13.615 1.00 96.88 172 ARG A CA 1
ATOM 1357 C C . ARG A 1 172 ? -9.989 5.354 -12.451 1.00 96.88 172 ARG A C 1
ATOM 1359 O O . ARG A 1 172 ? -10.511 5.991 -11.541 1.00 96.88 172 ARG A O 1
ATOM 1366 N N . ASP A 1 173 ? -9.962 4.025 -12.474 1.00 98.06 173 ASP A N 1
ATOM 1367 C CA . ASP A 1 173 ? -10.566 3.224 -11.412 1.00 98.06 173 ASP A CA 1
ATOM 1368 C C . ASP A 1 173 ? -9.710 3.228 -10.132 1.00 98.06 173 ASP A C 1
ATOM 1370 O O . ASP A 1 173 ? -10.274 3.194 -9.043 1.00 98.06 173 ASP A O 1
ATOM 1374 N N . HIS A 1 174 ? -8.387 3.387 -10.234 1.00 97.44 174 HIS A N 1
ATOM 1375 C CA . HIS A 1 174 ? -7.496 3.648 -9.101 1.00 97.44 174 HIS A CA 1
ATOM 1376 C C . HIS A 1 174 ? -7.845 4.966 -8.399 1.00 97.44 174 HIS A C 1
ATOM 1378 O O . HIS A 1 174 ? -8.019 4.985 -7.181 1.00 97.44 174 HIS A O 1
ATOM 1384 N N . ASP A 1 175 ? -7.994 6.059 -9.154 1.00 95.94 175 ASP A N 1
ATOM 1385 C CA . ASP A 1 175 ? -8.384 7.352 -8.581 1.00 95.94 175 ASP A CA 1
ATOM 1386 C C . ASP A 1 175 ? -9.779 7.272 -7.953 1.00 95.94 175 ASP A C 1
ATOM 1388 O O . ASP A 1 175 ? -10.000 7.779 -6.853 1.00 95.94 175 ASP A O 1
ATOM 1392 N N . ARG A 1 176 ? -10.712 6.578 -8.623 1.00 96.06 176 ARG A N 1
ATOM 1393 C CA . ARG A 1 176 ? -12.058 6.320 -8.100 1.00 96.06 176 ARG A CA 1
ATOM 1394 C C . ARG A 1 176 ? -11.998 5.544 -6.781 1.00 96.06 176 ARG A C 1
ATOM 1396 O O . ARG A 1 176 ? -12.645 5.946 -5.820 1.00 96.06 176 ARG A O 1
ATOM 1403 N N . PHE A 1 177 ? -11.190 4.488 -6.709 1.00 97.19 177 PHE A N 1
ATOM 1404 C CA . PHE A 1 177 ? -10.993 3.688 -5.501 1.00 97.19 177 PHE A CA 1
ATOM 1405 C C . PHE A 1 177 ? -10.397 4.510 -4.355 1.00 97.19 177 PHE A C 1
ATOM 1407 O O . PHE A 1 177 ? -10.946 4.494 -3.253 1.00 97.19 177 PHE A O 1
ATOM 1414 N N . LEU A 1 178 ? -9.341 5.292 -4.610 1.00 95.56 178 LEU A N 1
ATOM 1415 C CA . LEU A 1 178 ? -8.757 6.179 -3.599 1.00 95.56 178 LEU A CA 1
ATOM 1416 C C . LEU A 1 178 ? -9.755 7.233 -3.106 1.00 95.56 178 LEU A C 1
ATOM 1418 O O . LEU A 1 178 ? -9.788 7.543 -1.917 1.00 95.56 178 LEU A O 1
ATOM 1422 N N . ARG A 1 179 ? -10.575 7.783 -4.005 1.00 93.44 179 ARG A N 1
ATOM 1423 C CA . ARG A 1 179 ? -11.581 8.796 -3.671 1.00 93.44 179 ARG A CA 1
ATOM 1424 C C . ARG A 1 179 ? -12.772 8.231 -2.916 1.00 93.44 179 ARG A C 1
ATOM 1426 O O . ARG A 1 179 ? -13.341 8.948 -2.108 1.00 93.44 179 ARG A O 1
ATOM 1433 N N . GLU A 1 180 ? -13.196 7.007 -3.203 1.00 94.25 180 GLU A N 1
ATOM 1434 C CA . GLU A 1 180 ? -14.431 6.445 -2.647 1.00 94.25 180 GLU A CA 1
ATOM 1435 C C . GLU A 1 180 ? -14.150 5.601 -1.408 1.00 94.25 180 GLU A C 1
ATOM 1437 O O . GLU A 1 180 ? -14.831 5.761 -0.398 1.00 94.25 180 GLU A O 1
ATOM 1442 N N . ARG A 1 181 ? -13.103 4.771 -1.438 1.00 96.31 181 ARG A N 1
ATOM 1443 C CA . ARG A 1 181 ? -12.864 3.700 -0.456 1.00 96.31 181 ARG A CA 1
ATOM 1444 C C . ARG A 1 181 ? -11.679 3.931 0.466 1.00 96.31 181 ARG A C 1
ATOM 1446 O O . ARG A 1 181 ? -11.514 3.175 1.419 1.00 96.31 181 ARG A O 1
ATOM 1453 N N . VAL A 1 182 ? -10.878 4.963 0.221 1.00 97.19 182 VAL A N 1
ATOM 1454 C CA . VAL A 1 182 ? -9.674 5.235 1.010 1.00 97.19 182 VAL A CA 1
ATOM 1455 C C . VAL A 1 182 ? -9.689 6.667 1.541 1.00 97.19 182 VAL A C 1
ATOM 1457 O O . VAL A 1 182 ? -10.190 7.595 0.901 1.00 97.19 182 VAL A O 1
ATOM 1460 N N . VAL A 1 183 ? -9.139 6.837 2.738 1.00 96.25 183 VAL A N 1
ATOM 1461 C CA . VAL A 1 183 ? -8.776 8.127 3.324 1.00 96.25 183 VAL A CA 1
ATOM 1462 C C . VAL A 1 183 ? -7.284 8.075 3.616 1.00 96.25 183 VAL A C 1
ATOM 1464 O O . VAL A 1 183 ? -6.834 7.307 4.458 1.00 96.25 183 VAL A O 1
ATOM 1467 N N . VAL A 1 184 ? -6.491 8.859 2.894 1.00 96.69 184 VAL A N 1
ATOM 1468 C CA . VAL A 1 184 ? -5.036 8.872 3.090 1.00 96.69 184 VAL A CA 1
ATOM 1469 C C . VAL A 1 184 ? -4.687 9.957 4.095 1.00 96.69 184 VAL A C 1
ATOM 1471 O O . VAL A 1 184 ? -5.015 11.116 3.850 1.00 96.69 184 VAL A O 1
ATOM 1474 N N . LEU A 1 185 ? -4.020 9.603 5.193 1.00 96.00 185 LEU A N 1
ATOM 1475 C CA . LEU A 1 185 ? -3.559 10.545 6.217 1.00 96.00 185 LEU A CA 1
ATOM 1476 C C . LEU A 1 185 ? -2.040 10.518 6.342 1.00 96.00 185 LEU A C 1
ATOM 1478 O O . LEU A 1 185 ? -1.417 9.461 6.226 1.00 96.00 185 LEU A O 1
ATOM 1482 N N . ASP A 1 186 ? -1.438 11.671 6.623 1.00 94.31 186 ASP A N 1
ATOM 1483 C CA . ASP A 1 186 ? -0.015 11.714 6.925 1.00 94.31 186 ASP A CA 1
ATOM 1484 C C . ASP A 1 186 ? 0.249 11.138 8.326 1.00 94.31 186 ASP A C 1
ATOM 1486 O O . ASP A 1 186 ? -0.603 11.180 9.214 1.00 94.31 186 ASP A O 1
ATOM 1490 N N . ALA A 1 187 ? 1.441 10.571 8.538 1.00 93.06 187 ALA A N 1
ATOM 1491 C CA . ALA A 1 187 ? 1.808 9.922 9.803 1.00 93.06 187 ALA A CA 1
ATOM 1492 C C . ALA A 1 187 ? 1.554 10.810 11.039 1.00 93.06 187 ALA A C 1
ATOM 1494 O O . ALA A 1 187 ? 1.081 10.336 12.071 1.00 93.06 187 ALA A O 1
ATOM 1495 N N . ALA A 1 188 ? 1.805 12.116 10.899 1.00 91.88 188 ALA A N 1
ATOM 1496 C CA . ALA A 1 188 ? 1.596 13.114 11.945 1.00 91.88 188 ALA A CA 1
ATOM 1497 C C . ALA A 1 188 ? 0.114 13.342 12.306 1.00 91.88 188 ALA A C 1
ATOM 1499 O O . ALA A 1 188 ? -0.180 13.685 13.456 1.00 91.88 188 ALA A O 1
ATOM 1500 N N . ASP A 1 189 ? -0.803 13.147 11.352 1.00 93.50 189 ASP A N 1
ATOM 1501 C CA . ASP A 1 189 ? -2.253 13.258 11.565 1.00 93.50 189 ASP A CA 1
ATOM 1502 C C . ASP A 1 189 ? -2.803 11.998 12.241 1.00 93.50 189 ASP A C 1
ATOM 1504 O O . ASP A 1 189 ? -3.685 12.078 13.093 1.00 93.50 189 ASP A O 1
ATOM 1508 N N . ILE A 1 190 ? -2.242 10.831 11.901 1.00 95.44 190 ILE A N 1
ATOM 1509 C CA . ILE A 1 190 ? -2.580 9.552 12.544 1.00 95.44 190 ILE A CA 1
ATOM 1510 C C . ILE A 1 190 ? -2.040 9.495 13.977 1.00 95.44 190 ILE A C 1
ATOM 1512 O O . ILE A 1 190 ? -2.661 8.842 14.810 1.00 95.44 190 ILE A O 1
ATOM 1516 N N . LYS A 1 191 ? -0.929 10.198 14.256 1.00 94.06 191 LYS A N 1
ATOM 1517 C CA . LYS A 1 191 ? -0.114 10.070 15.484 1.00 94.06 191 LYS A CA 1
ATOM 1518 C C . LYS A 1 191 ? 0.623 8.732 15.526 1.00 94.06 191 LYS A C 1
ATOM 1520 O O . LYS A 1 191 ? 0.646 8.024 16.528 1.00 94.06 191 LYS A O 1
ATOM 1525 N N . LEU A 1 192 ? 1.180 8.393 14.366 1.00 92.31 192 LEU A N 1
ATOM 1526 C CA . LEU A 1 192 ? 1.851 7.136 14.086 1.00 92.31 192 LEU A CA 1
ATOM 1527 C C . LEU A 1 192 ? 3.367 7.327 14.128 1.00 92.31 192 LEU A C 1
ATOM 1529 O O . LEU A 1 192 ? 3.932 8.092 13.342 1.00 92.31 192 LEU A O 1
ATOM 1533 N N . ASP A 1 193 ? 4.009 6.594 15.027 1.00 89.75 193 ASP A N 1
ATOM 1534 C CA . ASP A 1 193 ? 5.445 6.613 15.253 1.00 89.75 193 ASP A CA 1
ATOM 1535 C C . ASP A 1 193 ? 6.118 5.429 14.552 1.00 89.75 193 ASP A C 1
ATOM 1537 O O . ASP A 1 193 ? 5.667 4.284 14.637 1.00 89.75 193 ASP A O 1
ATOM 1541 N N . PHE A 1 194 ? 7.246 5.697 13.888 1.00 84.06 194 PHE A N 1
ATOM 1542 C CA . PHE A 1 194 ? 8.009 4.693 13.141 1.00 84.06 194 PHE A CA 1
ATOM 1543 C C . PHE A 1 194 ? 9.484 4.663 13.551 1.00 84.06 194 PHE A C 1
ATOM 1545 O O . PHE A 1 194 ? 10.341 5.032 12.744 1.00 84.06 194 PHE A O 1
ATOM 1552 N N . PRO A 1 195 ? 9.838 4.198 14.763 1.00 82.69 195 PRO A N 1
ATOM 1553 C CA . PRO A 1 195 ? 11.230 4.218 15.219 1.00 82.69 195 PRO A CA 1
ATOM 1554 C C . PRO A 1 195 ? 12.192 3.530 14.236 1.00 82.69 195 PRO A C 1
ATOM 1556 O O . PRO A 1 195 ? 13.263 4.044 13.927 1.00 82.69 195 PRO A O 1
ATOM 1559 N N . LYS A 1 196 ? 11.768 2.399 13.657 1.00 83.31 196 LYS A N 1
ATOM 1560 C CA . LYS A 1 196 ? 12.545 1.632 12.671 1.00 83.31 196 LYS A CA 1
ATOM 1561 C C . LYS A 1 196 ? 12.653 2.310 11.295 1.00 83.31 196 LYS A C 1
ATOM 1563 O O . LYS A 1 196 ? 13.588 2.030 10.547 1.00 83.31 196 LYS A O 1
ATOM 1568 N N . TYR A 1 197 ? 11.713 3.190 10.945 1.00 82.44 197 TYR A N 1
ATOM 1569 C CA . TYR A 1 197 ? 11.602 3.798 9.612 1.00 82.44 197 TYR A CA 1
ATOM 1570 C C . TYR A 1 197 ? 11.601 5.333 9.635 1.00 82.44 197 TYR A C 1
ATOM 1572 O O . TYR A 1 197 ? 11.103 5.955 8.697 1.00 82.44 197 TYR A O 1
ATOM 1580 N N . ASP A 1 198 ? 12.213 5.959 10.645 1.00 82.69 198 ASP A N 1
ATOM 1581 C CA . ASP A 1 198 ? 12.370 7.423 10.729 1.00 82.69 198 ASP A CA 1
ATOM 1582 C C . ASP A 1 198 ? 13.011 8.008 9.449 1.00 82.69 198 ASP A C 1
ATOM 1584 O O . ASP A 1 198 ? 12.614 9.06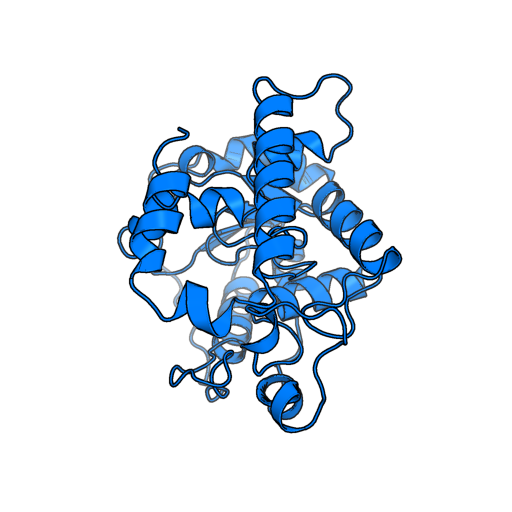6 8.955 1.00 82.69 198 ASP A O 1
ATOM 1588 N N . TRP A 1 199 ? 13.910 7.252 8.806 1.00 83.50 199 TRP A N 1
ATOM 1589 C CA . TRP A 1 199 ? 14.497 7.626 7.516 1.00 83.50 199 TRP A CA 1
ATOM 1590 C C . TRP A 1 199 ? 13.452 7.831 6.407 1.00 83.50 199 TRP A C 1
ATOM 1592 O O . TRP A 1 199 ? 13.644 8.687 5.542 1.00 83.50 199 TRP A O 1
ATOM 1602 N N . ALA A 1 200 ? 12.366 7.050 6.401 1.00 81.25 200 ALA A N 1
ATOM 1603 C CA . ALA A 1 200 ? 11.323 7.118 5.381 1.00 81.25 200 ALA A CA 1
ATOM 1604 C C . ALA A 1 200 ? 10.472 8.375 5.575 1.00 81.25 200 ALA A C 1
ATOM 1606 O O . ALA A 1 200 ? 10.185 9.068 4.600 1.00 81.25 200 ALA A O 1
ATOM 1607 N N . VAL A 1 201 ? 10.173 8.720 6.832 1.00 81.38 201 VAL A N 1
ATOM 1608 C CA . VAL A 1 201 ? 9.475 9.958 7.214 1.00 81.38 201 VAL A CA 1
ATOM 1609 C C . VAL A 1 201 ? 10.255 11.189 6.735 1.00 81.38 201 VAL A C 1
ATOM 1611 O O . VAL A 1 201 ? 9.678 12.125 6.186 1.00 81.38 201 VAL A O 1
ATOM 1614 N N . ARG A 1 202 ? 11.587 11.170 6.874 1.00 83.81 202 ARG A N 1
ATOM 1615 C CA . ARG A 1 202 ? 12.479 12.280 6.481 1.00 83.81 202 ARG A CA 1
ATOM 1616 C C . ARG A 1 202 ? 12.869 12.282 4.999 1.00 83.81 202 ARG A C 1
ATOM 1618 O O . ARG A 1 202 ? 13.604 13.163 4.547 1.00 83.81 202 ARG A O 1
ATOM 1625 N N . SER A 1 203 ? 12.432 11.293 4.224 1.00 83.69 203 SER A N 1
ATOM 1626 C CA . SER A 1 203 ? 12.876 11.118 2.844 1.00 83.69 203 SER A CA 1
ATOM 1627 C C . SER A 1 203 ? 12.053 11.958 1.868 1.00 83.69 203 SER A C 1
ATOM 1629 O O . SER A 1 203 ? 10.874 11.700 1.635 1.00 83.69 203 SER A O 1
ATOM 1631 N N . GLY A 1 204 ? 12.706 12.915 1.198 1.00 82.94 204 GLY A N 1
ATOM 1632 C CA . GLY A 1 204 ? 12.088 13.687 0.110 1.00 82.94 204 GLY A CA 1
ATOM 1633 C C . GLY A 1 204 ? 11.665 12.820 -1.071 1.00 82.94 204 GLY A C 1
ATOM 1634 O O . GLY A 1 204 ? 10.666 13.115 -1.724 1.00 82.94 204 GLY A O 1
ATOM 1635 N N . PHE A 1 205 ? 12.370 11.706 -1.294 1.00 84.56 205 PHE A N 1
ATOM 1636 C CA . PHE A 1 205 ? 11.956 10.701 -2.263 1.00 84.56 205 PHE A CA 1
ATOM 1637 C C . PHE A 1 205 ? 10.626 10.064 -1.860 1.00 84.56 205 PHE A C 1
ATOM 1639 O O . PHE A 1 205 ? 9.708 10.059 -2.669 1.00 84.56 205 PHE A O 1
ATOM 1646 N N . GLN A 1 206 ? 10.490 9.583 -0.618 1.00 87.38 206 GLN A N 1
ATOM 1647 C CA . GLN A 1 206 ? 9.246 8.947 -0.165 1.00 87.38 206 GLN A CA 1
ATOM 1648 C C . GLN A 1 206 ? 8.081 9.937 -0.130 1.00 87.38 206 GLN A C 1
ATOM 1650 O O . GLN A 1 206 ? 6.988 9.610 -0.583 1.00 87.38 206 GLN A O 1
ATOM 1655 N N . ASN A 1 207 ? 8.332 11.179 0.292 1.00 87.19 207 ASN A N 1
ATOM 1656 C CA . ASN A 1 207 ? 7.329 12.242 0.267 1.00 87.19 207 ASN A CA 1
ATOM 1657 C C . ASN A 1 207 ? 6.793 12.527 -1.147 1.00 87.19 207 ASN A C 1
ATOM 1659 O O . ASN A 1 207 ? 5.626 12.887 -1.301 1.00 87.19 207 ASN A O 1
ATOM 1663 N N . LEU A 1 208 ? 7.635 12.386 -2.175 1.00 88.06 208 LEU A N 1
ATOM 1664 C CA . LEU A 1 208 ? 7.229 12.533 -3.571 1.00 88.06 208 LEU A CA 1
ATOM 1665 C C . LEU A 1 208 ? 6.626 11.249 -4.144 1.00 88.06 208 LEU A C 1
ATOM 1667 O O . LEU A 1 208 ? 5.675 11.344 -4.907 1.00 88.06 208 LEU A O 1
ATOM 1671 N N . ASN A 1 209 ? 7.167 10.080 -3.798 1.00 91.19 209 ASN A N 1
ATOM 1672 C CA . ASN A 1 209 ? 6.732 8.787 -4.325 1.00 91.19 209 ASN A CA 1
ATOM 1673 C C . ASN A 1 209 ? 5.359 8.365 -3.795 1.00 91.19 209 ASN A C 1
ATOM 1675 O O . ASN A 1 209 ? 4.663 7.604 -4.454 1.00 91.19 209 ASN A O 1
ATOM 1679 N N . CYS A 1 210 ? 4.970 8.850 -2.617 1.00 94.56 210 CYS A N 1
ATOM 1680 C CA . CYS A 1 210 ? 3.700 8.507 -1.994 1.00 94.56 210 CYS A CA 1
ATOM 1681 C C . CYS A 1 210 ? 2.614 9.564 -2.247 1.00 94.56 210 CYS A C 1
ATOM 1683 O O . CYS A 1 210 ? 2.888 10.740 -2.526 1.00 94.56 210 CYS A O 1
ATOM 1685 N N . VAL A 1 211 ? 1.358 9.144 -2.120 1.00 94.62 211 VAL A N 1
ATOM 1686 C CA . VAL A 1 211 ? 0.190 10.026 -2.051 1.00 94.62 211 VAL A CA 1
ATOM 1687 C C . VAL A 1 211 ? 0.125 10.596 -0.636 1.00 94.62 211 VAL A C 1
ATOM 1689 O O . VAL A 1 211 ? -0.083 9.848 0.311 1.00 94.62 211 VAL A O 1
ATOM 1692 N N . SER A 1 212 ? 0.318 11.906 -0.468 1.00 93.56 212 SER A N 1
ATOM 1693 C CA . SER A 1 212 ? 0.111 12.548 0.840 1.00 93.56 212 SER A CA 1
ATOM 1694 C C . SER A 1 212 ? -1.366 12.835 1.099 1.00 93.56 212 SER A C 1
ATOM 1696 O O . SER A 1 212 ? -2.182 12.811 0.172 1.00 93.56 212 SER A O 1
ATOM 1698 N N . HIS A 1 213 ? -1.710 13.208 2.335 1.00 93.00 213 HIS A N 1
ATOM 1699 C CA . HIS A 1 213 ? -3.065 13.675 2.643 1.00 93.00 213 HIS A CA 1
ATOM 1700 C C . HIS A 1 213 ? -3.492 14.847 1.739 1.00 93.00 213 HIS A C 1
ATOM 1702 O O . HIS A 1 213 ? -4.607 14.883 1.212 1.00 93.00 213 HIS A O 1
ATOM 1708 N N . LEU A 1 214 ? -2.568 15.782 1.492 1.00 90.88 214 LEU A N 1
ATOM 1709 C CA . LEU A 1 214 ? -2.778 16.908 0.581 1.00 90.88 214 LEU A CA 1
ATOM 1710 C C . LEU A 1 214 ? -3.074 16.447 -0.858 1.00 90.88 214 LEU A C 1
ATOM 1712 O O . LEU A 1 214 ? -4.011 16.962 -1.466 1.00 90.88 214 LEU A O 1
ATOM 1716 N N . ASP A 1 215 ? -2.322 15.475 -1.390 1.00 91.06 215 ASP A N 1
ATOM 1717 C CA . ASP A 1 215 ? -2.579 14.927 -2.732 1.00 91.06 215 ASP A CA 1
ATOM 1718 C C . ASP A 1 215 ? -3.959 14.273 -2.813 1.00 91.06 215 ASP A C 1
ATOM 1720 O O . ASP A 1 215 ? -4.713 14.522 -3.753 1.00 91.06 215 ASP A O 1
ATOM 1724 N N . TRP A 1 216 ? -4.306 13.468 -1.807 1.00 91.69 216 TRP A N 1
ATOM 1725 C CA . TRP A 1 216 ? -5.599 12.799 -1.741 1.00 91.69 216 TRP A CA 1
ATOM 1726 C C . TRP A 1 216 ? -6.750 13.808 -1.718 1.00 91.69 216 TRP A C 1
ATOM 1728 O O . TRP A 1 216 ? -7.649 13.717 -2.551 1.00 91.69 216 TRP A O 1
ATOM 1738 N N . ARG A 1 217 ? -6.682 14.840 -0.863 1.00 88.31 217 ARG A N 1
ATOM 1739 C CA . ARG A 1 217 ? -7.697 15.910 -0.820 1.00 88.31 217 ARG A CA 1
ATOM 1740 C C . ARG A 1 217 ? -7.847 16.635 -2.151 1.00 88.31 217 ARG A C 1
ATOM 1742 O O . ARG A 1 217 ? -8.943 17.062 -2.500 1.00 88.31 217 ARG A O 1
ATOM 1749 N N . MET A 1 218 ? -6.758 16.790 -2.894 1.00 84.62 218 MET A N 1
ATOM 1750 C CA . MET A 1 218 ? -6.783 17.418 -4.211 1.00 84.62 218 MET A CA 1
ATOM 1751 C C . MET A 1 218 ? -7.431 16.542 -5.288 1.00 84.62 218 MET A C 1
ATOM 1753 O O . MET A 1 218 ? -7.910 17.102 -6.270 1.00 84.62 218 MET A O 1
ATOM 1757 N N . ASN A 1 219 ? -7.459 15.218 -5.107 1.00 76.31 219 ASN A N 1
ATOM 1758 C CA . ASN A 1 219 ? -8.132 14.266 -5.998 1.00 76.31 219 ASN A CA 1
ATOM 1759 C C . ASN A 1 219 ? -9.641 14.136 -5.719 1.00 76.31 219 ASN A C 1
ATOM 1761 O O . ASN A 1 219 ? -10.355 13.513 -6.501 1.00 76.31 219 ASN A O 1
ATOM 1765 N N . LEU A 1 220 ? -10.149 14.718 -4.627 1.00 70.19 220 LEU A N 1
ATOM 1766 C CA . LEU A 1 220 ? -11.578 14.697 -4.288 1.00 70.19 220 LEU A CA 1
ATOM 1767 C C . LEU A 1 220 ? -12.418 15.725 -5.079 1.00 70.19 220 LEU A C 1
ATOM 1769 O O . LEU A 1 220 ? -13.575 15.928 -4.728 1.00 70.19 220 LEU A O 1
ATOM 1773 N N . ASP A 1 221 ? -11.857 16.399 -6.096 1.00 60.31 221 ASP A N 1
ATOM 1774 C CA . ASP A 1 221 ? -12.504 17.516 -6.817 1.00 60.31 221 ASP A CA 1
ATOM 1775 C C . ASP A 1 221 ? -13.141 18.552 -5.868 1.00 60.31 221 ASP A C 1
ATOM 1777 O O . ASP A 1 221 ? -14.229 19.079 -6.100 1.00 60.31 221 ASP A O 1
ATOM 1781 N N . LEU A 1 222 ? -12.458 18.860 -4.757 1.00 59.19 222 LEU A N 1
ATOM 1782 C CA . LEU A 1 222 ? -12.933 19.884 -3.828 1.00 59.19 222 LEU A CA 1
ATOM 1783 C C . LEU A 1 222 ? -13.015 21.233 -4.551 1.00 59.19 222 LEU A C 1
ATOM 1785 O O . LEU A 1 222 ? -12.044 21.666 -5.177 1.00 59.19 222 LEU A O 1
ATOM 1789 N N . ALA A 1 223 ? -14.140 21.934 -4.378 1.00 51.12 223 ALA A N 1
ATOM 1790 C CA . ALA A 1 223 ? -14.407 23.253 -4.965 1.00 51.12 223 ALA A CA 1
ATOM 1791 C C . ALA A 1 223 ? -13.317 24.301 -4.659 1.00 51.12 223 ALA A C 1
ATOM 1793 O O . ALA A 1 223 ? -13.191 25.307 -5.353 1.00 51.12 223 ALA A O 1
ATOM 1794 N N . SER A 1 224 ? -12.505 24.079 -3.624 1.00 59.12 224 SER A N 1
ATOM 1795 C CA . SER A 1 224 ? -11.311 24.865 -3.329 1.00 59.12 224 SER A CA 1
ATOM 1796 C C . SER A 1 224 ? -10.146 23.935 -2.979 1.00 59.12 224 SER A C 1
ATOM 1798 O O . SER A 1 224 ? -10.203 23.250 -1.954 1.00 59.12 224 SER A O 1
ATOM 1800 N N . PRO A 1 225 ? -9.079 23.875 -3.803 1.00 64.62 225 PRO A N 1
ATOM 1801 C CA . PRO A 1 225 ? -7.920 23.052 -3.491 1.00 64.62 225 PRO A CA 1
ATOM 1802 C C . PRO A 1 225 ? -7.231 23.577 -2.218 1.00 64.62 225 PRO A C 1
ATOM 1804 O O . PRO A 1 225 ? -7.115 24.796 -2.061 1.00 64.62 225 PRO A O 1
ATOM 1807 N N . PRO A 1 226 ? -6.723 22.701 -1.332 1.00 73.25 226 PRO A N 1
ATOM 1808 C CA . PRO A 1 226 ? -6.066 23.142 -0.107 1.00 73.25 226 PRO A CA 1
ATOM 1809 C C . PRO A 1 226 ? -4.821 23.995 -0.395 1.00 73.25 226 PRO A C 1
ATOM 1811 O O . PRO A 1 226 ? -4.157 23.842 -1.433 1.00 73.25 226 PRO A O 1
ATOM 1814 N N . ALA A 1 227 ? -4.483 24.884 0.543 1.00 74.31 227 ALA A N 1
ATOM 1815 C CA . ALA A 1 227 ? -3.288 25.719 0.463 1.00 74.31 227 ALA A CA 1
ATOM 1816 C C . ALA A 1 227 ? -2.029 24.865 0.205 1.00 74.31 227 ALA A C 1
ATOM 1818 O O . ALA A 1 227 ? -1.875 23.770 0.738 1.00 74.31 227 ALA A O 1
ATOM 1819 N N . GLY A 1 228 ? -1.137 25.336 -0.671 1.00 80.56 228 GLY A N 1
ATOM 1820 C CA . GLY A 1 228 ? 0.078 24.603 -1.059 1.00 80.56 228 GLY A CA 1
ATOM 1821 C C . GLY A 1 228 ? -0.119 23.495 -2.106 1.00 80.56 228 GLY A C 1
ATOM 1822 O O . GLY A 1 228 ? 0.856 23.084 -2.740 1.00 80.56 228 GLY A O 1
ATOM 1823 N N . GLY A 1 229 ? -1.358 23.076 -2.394 1.00 82.56 229 GLY A N 1
ATOM 1824 C CA . GLY A 1 229 ? -1.636 21.993 -3.341 1.00 82.56 229 GLY A CA 1
ATOM 1825 C C . GLY A 1 229 ? -1.113 22.251 -4.759 1.00 82.56 229 GLY A C 1
ATOM 1826 O O . GLY A 1 229 ? -0.469 21.395 -5.364 1.00 82.56 229 GLY A O 1
ATOM 1827 N N . ARG A 1 230 ? -1.295 23.468 -5.296 1.00 82.12 230 ARG A N 1
ATOM 1828 C CA . ARG A 1 230 ? -0.769 23.838 -6.629 1.00 82.12 230 ARG A CA 1
ATOM 1829 C C . ARG A 1 230 ? 0.753 23.676 -6.725 1.00 82.12 230 ARG A C 1
ATOM 1831 O O . ARG A 1 230 ? 1.236 23.090 -7.692 1.00 82.12 230 ARG A O 1
ATOM 1838 N N . ARG A 1 231 ? 1.493 24.131 -5.706 1.00 86.06 231 ARG A N 1
ATOM 1839 C CA . ARG A 1 231 ? 2.960 24.014 -5.642 1.00 86.06 231 ARG A CA 1
ATOM 1840 C C . ARG A 1 231 ? 3.389 22.549 -5.594 1.00 86.06 231 ARG A C 1
ATOM 1842 O O . ARG A 1 231 ? 4.302 22.163 -6.319 1.00 86.06 231 ARG A O 1
ATOM 1849 N N . ARG A 1 232 ? 2.701 21.719 -4.801 1.00 87.81 232 ARG A N 1
ATOM 1850 C CA . ARG A 1 232 ? 2.972 20.276 -4.721 1.00 87.81 232 ARG A CA 1
ATOM 1851 C C . ARG A 1 232 ? 2.724 19.562 -6.053 1.00 87.81 232 ARG A C 1
ATOM 1853 O O . ARG A 1 232 ? 3.597 18.822 -6.500 1.00 87.81 232 ARG A O 1
ATOM 1860 N N . ARG A 1 233 ? 1.603 19.843 -6.728 1.00 86.19 233 ARG A N 1
ATOM 1861 C CA . ARG A 1 233 ? 1.304 19.319 -8.077 1.00 86.19 233 ARG A CA 1
ATOM 1862 C C . ARG A 1 233 ? 2.394 19.679 -9.084 1.00 86.19 233 ARG A C 1
ATOM 1864 O O . ARG A 1 233 ? 2.883 18.796 -9.783 1.00 86.19 23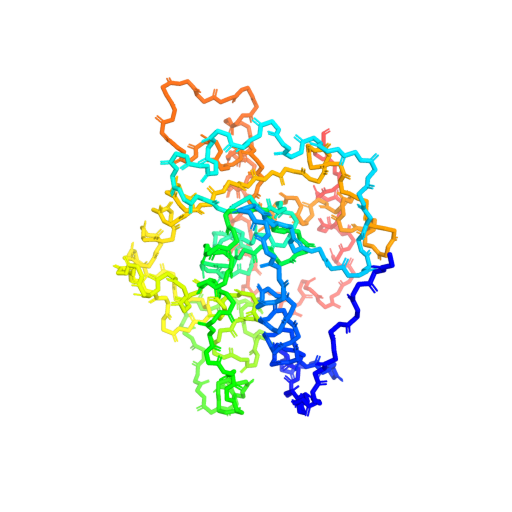3 ARG A O 1
ATOM 1871 N N . ALA A 1 234 ? 2.806 20.947 -9.121 1.00 87.62 234 ALA A N 1
ATOM 1872 C CA . ALA A 1 234 ? 3.879 21.406 -10.002 1.00 87.62 234 ALA A CA 1
ATOM 1873 C C . ALA A 1 234 ? 5.210 20.697 -9.700 1.00 87.62 234 ALA A C 1
ATOM 1875 O O . ALA A 1 234 ? 5.890 20.249 -10.621 1.00 87.62 234 ALA A O 1
ATOM 1876 N N . LYS A 1 235 ? 5.546 20.514 -8.413 1.00 88.62 235 LYS A N 1
ATOM 1877 C CA . LYS A 1 235 ? 6.741 19.776 -7.980 1.00 88.62 235 LYS A CA 1
ATOM 1878 C C . LYS A 1 235 ? 6.697 18.317 -8.447 1.00 88.62 235 LYS A C 1
ATOM 1880 O O . LYS A 1 235 ? 7.630 17.879 -9.111 1.00 88.62 235 LYS A O 1
ATOM 1885 N N . LYS A 1 236 ? 5.617 17.575 -8.168 1.00 90.31 236 LYS A N 1
ATOM 1886 C CA . LYS A 1 236 ? 5.461 16.182 -8.632 1.00 90.31 236 LYS A CA 1
ATOM 1887 C C . LYS A 1 236 ? 5.542 16.078 -10.153 1.00 90.31 236 LYS A C 1
ATOM 1889 O O . LYS A 1 236 ? 6.252 15.220 -10.668 1.00 90.31 236 LYS A O 1
ATOM 1894 N N . TRP A 1 237 ? 4.874 16.983 -10.869 1.00 90.19 237 TRP A N 1
ATOM 1895 C CA . TRP A 1 237 ? 4.930 17.033 -12.328 1.00 90.19 237 TRP A CA 1
ATOM 1896 C C . TRP A 1 237 ? 6.363 17.227 -12.837 1.00 90.19 237 TRP A C 1
ATOM 1898 O O . TRP A 1 237 ? 6.810 16.442 -13.668 1.00 90.19 237 TRP A O 1
ATOM 1908 N N . LEU A 1 238 ? 7.100 18.202 -12.293 1.00 90.81 238 LEU A N 1
ATOM 1909 C CA . LEU A 1 238 ? 8.485 18.476 -12.678 1.00 90.81 238 LEU A CA 1
ATOM 1910 C C . LEU A 1 238 ? 9.380 17.252 -12.448 1.00 90.81 238 LEU A C 1
ATOM 1912 O O . LEU A 1 238 ? 10.085 16.822 -13.358 1.00 90.81 238 LEU A O 1
ATOM 1916 N N . PHE A 1 239 ? 9.318 16.657 -11.254 1.00 88.25 239 PHE A N 1
ATOM 1917 C CA . PHE A 1 239 ? 10.125 15.482 -10.916 1.00 88.25 239 PHE A CA 1
ATOM 1918 C C . PHE A 1 239 ? 9.775 14.267 -11.774 1.00 88.25 239 PHE A C 1
ATOM 1920 O O . PHE A 1 239 ? 10.678 13.557 -12.206 1.00 88.25 239 PHE A O 1
ATOM 1927 N N . ARG A 1 240 ? 8.492 14.044 -12.076 1.00 88.62 240 ARG A N 1
ATOM 1928 C CA . ARG A 1 240 ? 8.060 12.980 -12.988 1.00 88.62 240 ARG A CA 1
ATOM 1929 C C . ARG A 1 240 ? 8.613 13.187 -14.397 1.00 88.62 240 ARG A C 1
ATOM 1931 O O . ARG A 1 240 ? 9.080 12.232 -15.011 1.00 88.62 240 ARG A O 1
ATOM 1938 N N . THR A 1 241 ? 8.577 14.417 -14.907 1.00 87.44 241 THR A N 1
ATOM 1939 C CA . THR A 1 241 ? 9.120 14.755 -16.231 1.00 87.44 241 THR A CA 1
ATOM 1940 C C . THR A 1 241 ? 10.628 14.520 -16.281 1.00 87.44 241 THR A C 1
ATOM 1942 O O . THR A 1 241 ? 11.105 13.843 -17.189 1.00 87.44 241 THR A O 1
ATOM 1945 N N . ILE A 1 242 ? 11.367 14.989 -15.269 1.00 86.69 242 ILE A N 1
ATOM 1946 C CA . ILE A 1 242 ? 12.813 14.750 -15.156 1.00 86.69 242 ILE A CA 1
ATOM 1947 C C . ILE A 1 242 ? 13.100 13.250 -15.063 1.00 86.69 242 ILE A C 1
ATOM 1949 O O . ILE A 1 242 ? 13.938 12.750 -15.804 1.00 86.69 242 ILE A O 1
ATOM 1953 N N . SER A 1 243 ? 12.381 12.520 -14.202 1.00 83.94 243 SER A N 1
ATOM 1954 C CA . SER A 1 243 ? 12.572 11.079 -14.016 1.00 83.94 243 SER A CA 1
ATOM 1955 C C . SER A 1 243 ? 12.396 10.307 -15.320 1.00 83.94 243 SER A C 1
ATOM 1957 O O . SER A 1 243 ? 13.200 9.433 -15.610 1.00 83.94 243 SER A O 1
ATOM 1959 N N . ARG A 1 244 ? 11.382 10.645 -16.126 1.00 85.25 244 ARG A N 1
ATOM 1960 C CA . ARG A 1 244 ? 11.160 10.018 -17.439 1.00 85.25 244 ARG A CA 1
ATOM 1961 C C . ARG A 1 244 ? 12.278 10.328 -18.428 1.00 85.25 244 ARG A C 1
ATOM 1963 O O . ARG A 1 244 ? 12.678 9.444 -19.173 1.00 85.25 244 ARG A O 1
ATOM 1970 N N . ALA A 1 245 ? 12.788 11.559 -18.426 1.00 85.56 245 ALA A N 1
ATOM 1971 C CA . ALA A 1 245 ? 13.877 11.956 -19.315 1.00 85.56 245 ALA A CA 1
ATOM 1972 C C . ALA A 1 245 ? 15.188 11.216 -19.001 1.00 85.56 245 ALA A C 1
ATOM 1974 O O . ALA A 1 245 ? 15.963 10.921 -19.907 1.00 85.56 245 ALA A O 1
ATOM 1975 N N . ILE A 1 246 ? 15.430 10.899 -17.726 1.00 83.38 246 ILE A N 1
ATOM 1976 C CA . ILE A 1 246 ? 16.657 10.222 -17.287 1.00 83.38 246 ILE A CA 1
ATOM 1977 C C . ILE A 1 246 ? 16.524 8.697 -17.177 1.00 83.38 246 ILE A C 1
ATOM 1979 O O . ILE A 1 246 ? 17.535 8.021 -16.996 1.00 83.38 246 ILE A O 1
ATOM 1983 N N . ASP A 1 247 ? 15.312 8.145 -17.287 1.00 84.50 247 ASP A N 1
ATOM 1984 C CA . ASP A 1 247 ? 15.038 6.709 -17.138 1.00 84.50 247 ASP A CA 1
ATOM 1985 C C . ASP A 1 247 ? 15.874 5.807 -18.070 1.00 84.50 247 ASP A C 1
ATOM 1987 O O . ASP A 1 247 ? 16.427 4.820 -17.574 1.00 84.50 247 ASP A O 1
ATOM 1991 N N . PRO A 1 248 ? 16.115 6.163 -19.356 1.00 82.69 248 PRO A N 1
ATOM 1992 C CA . PRO A 1 248 ? 17.001 5.386 -20.231 1.00 82.69 248 PRO A CA 1
ATOM 1993 C C . PRO A 1 248 ? 18.437 5.261 -19.698 1.00 82.69 248 PRO A C 1
ATOM 1995 O O . PRO A 1 248 ? 19.133 4.290 -19.981 1.00 82.69 248 PRO A O 1
ATOM 1998 N N . MET A 1 249 ? 18.881 6.226 -18.886 1.00 79.06 249 MET A N 1
ATOM 1999 C CA . MET A 1 249 ? 20.188 6.229 -18.224 1.00 79.06 249 MET A CA 1
ATOM 2000 C C . MET A 1 249 ? 20.133 5.664 -16.796 1.00 79.06 249 MET A C 1
ATOM 2002 O O . MET A 1 249 ? 21.126 5.736 -16.067 1.00 79.06 249 MET A O 1
ATOM 2006 N N . GLY A 1 250 ? 19.006 5.089 -16.366 1.00 71.38 250 GLY A N 1
ATOM 2007 C CA . GLY A 1 250 ? 18.778 4.656 -14.987 1.00 71.38 250 GLY A CA 1
ATOM 2008 C C . GLY A 1 250 ? 19.833 3.673 -14.470 1.00 71.38 250 GLY A C 1
ATOM 2009 O O . GLY A 1 250 ? 20.292 3.789 -13.330 1.00 71.38 250 GLY A O 1
ATOM 2010 N N . GLY A 1 251 ? 20.311 2.764 -15.323 1.00 67.50 251 GLY A N 1
ATOM 2011 C CA . GLY A 1 251 ? 21.398 1.842 -14.982 1.00 67.50 251 GLY A CA 1
ATOM 2012 C C . GLY A 1 251 ? 22.710 2.544 -14.613 1.00 67.50 251 GLY A C 1
ATOM 2013 O O . GLY A 1 251 ? 23.439 2.046 -13.763 1.00 67.50 251 GLY A O 1
ATOM 2014 N N . ILE A 1 252 ? 22.988 3.717 -15.185 1.00 67.38 252 ILE A N 1
ATOM 2015 C CA . ILE A 1 252 ? 24.176 4.524 -14.884 1.00 67.38 252 ILE A CA 1
ATOM 2016 C C . ILE A 1 252 ? 23.882 5.399 -13.663 1.00 67.38 252 ILE A C 1
ATOM 2018 O O . ILE A 1 252 ? 24.546 5.277 -12.634 1.00 67.38 252 ILE A O 1
ATOM 2022 N N . ILE A 1 253 ? 22.817 6.202 -13.725 1.00 65.31 253 ILE A N 1
ATOM 2023 C CA . ILE A 1 253 ? 22.475 7.225 -12.726 1.00 65.31 253 ILE A CA 1
ATOM 2024 C C . ILE A 1 253 ? 22.240 6.632 -11.335 1.00 65.31 253 ILE A C 1
ATOM 2026 O O . ILE A 1 253 ? 22.712 7.179 -10.337 1.00 65.31 253 ILE A O 1
ATOM 2030 N N . TYR A 1 254 ? 21.554 5.490 -11.251 1.00 62.12 254 TYR A N 1
ATOM 2031 C CA . TYR A 1 254 ? 21.240 4.863 -9.968 1.00 62.12 254 TYR A CA 1
ATOM 2032 C C . TYR A 1 254 ? 22.352 3.931 -9.443 1.00 62.12 254 TYR A C 1
ATOM 2034 O O . TYR A 1 254 ? 22.235 3.463 -8.305 1.00 62.12 254 TYR A O 1
ATOM 2042 N N . ARG A 1 255 ? 23.420 3.673 -10.225 1.00 55.88 255 ARG A N 1
ATOM 2043 C CA . ARG A 1 255 ? 24.590 2.858 -9.826 1.00 55.88 255 ARG A CA 1
ATOM 2044 C C . ARG A 1 255 ? 25.835 3.679 -9.435 1.00 55.88 255 ARG A C 1
ATOM 2046 O O . ARG A 1 255 ? 26.652 3.157 -8.686 1.00 55.88 255 ARG A O 1
ATOM 2053 N N . THR A 1 256 ? 25.989 4.938 -9.867 1.00 42.91 256 THR A N 1
ATOM 2054 C CA . THR A 1 256 ? 27.166 5.798 -9.552 1.00 42.91 256 THR A CA 1
ATOM 2055 C C . THR A 1 256 ? 26.912 6.815 -8.408 1.00 42.91 256 THR A C 1
ATOM 2057 O O . THR A 1 256 ? 25.773 6.946 -7.944 1.00 42.91 256 THR A O 1
ATOM 2060 N N . PRO A 1 257 ? 27.925 7.584 -7.920 1.00 37.53 257 PRO A N 1
ATOM 2061 C CA . PRO A 1 257 ? 27.762 8.528 -6.802 1.00 37.53 257 PRO A CA 1
ATOM 2062 C C . PRO A 1 257 ? 26.815 9.712 -7.091 1.00 37.53 257 PRO A C 1
ATOM 2064 O O . PRO A 1 257 ? 26.546 10.505 -6.187 1.00 37.53 257 PRO A O 1
ATOM 2067 N N . MET A 1 258 ? 26.214 9.785 -8.288 1.00 45.25 258 MET A N 1
ATOM 2068 C CA . MET A 1 258 ? 25.072 10.653 -8.614 1.00 45.25 258 MET A CA 1
ATOM 2069 C C . MET A 1 258 ? 23.862 10.470 -7.686 1.00 45.25 258 MET A C 1
ATOM 2071 O O . MET A 1 258 ? 23.087 11.415 -7.549 1.00 45.25 258 MET A O 1
ATOM 2075 N N . LYS A 1 259 ? 23.750 9.346 -6.955 1.00 48.44 259 LYS A N 1
ATOM 2076 C CA . LYS A 1 259 ? 22.811 9.206 -5.821 1.00 48.44 259 LYS A CA 1
ATOM 2077 C C . LYS A 1 259 ? 22.862 10.408 -4.869 1.00 48.44 259 LYS A C 1
ATOM 2079 O O . LYS A 1 259 ? 21.817 10.828 -4.377 1.00 48.44 259 LYS A O 1
ATOM 2084 N N . LYS A 1 260 ? 24.053 10.975 -4.623 1.00 46.56 260 LYS A N 1
ATOM 2085 C CA . LYS A 1 260 ? 24.236 12.155 -3.759 1.00 46.56 260 LYS A CA 1
ATOM 2086 C C . LYS A 1 260 ? 23.692 13.437 -4.399 1.00 46.56 260 LYS A C 1
ATOM 2088 O O . LYS A 1 260 ? 23.114 14.248 -3.687 1.00 46.56 260 LYS A O 1
ATOM 2093 N N . PHE A 1 261 ? 23.809 13.592 -5.718 1.00 46.16 261 PHE A N 1
ATOM 2094 C CA . PHE A 1 261 ? 23.301 14.753 -6.458 1.00 46.16 261 PHE A CA 1
ATOM 2095 C C . PHE A 1 261 ? 21.769 14.738 -6.561 1.00 46.16 261 PHE A C 1
ATOM 2097 O O . PHE A 1 261 ? 21.113 15.721 -6.223 1.00 46.16 261 PHE A O 1
ATOM 2104 N N . THR A 1 262 ? 21.175 13.587 -6.896 1.00 49.59 262 THR A N 1
ATOM 2105 C CA . THR A 1 262 ? 19.713 13.413 -6.858 1.00 49.59 262 THR A CA 1
ATOM 2106 C C . THR A 1 262 ? 19.162 13.558 -5.439 1.00 49.59 262 THR A C 1
ATOM 2108 O O . THR A 1 262 ? 18.122 14.183 -5.251 1.00 49.59 262 THR A O 1
ATOM 2111 N N . ALA A 1 263 ? 19.871 13.054 -4.420 1.00 51.28 263 ALA A N 1
ATOM 2112 C CA . ALA A 1 263 ? 19.487 13.244 -3.021 1.00 51.28 263 ALA A CA 1
ATOM 2113 C C . ALA A 1 263 ? 19.612 14.708 -2.563 1.00 51.28 263 ALA A C 1
ATOM 2115 O O . ALA A 1 263 ? 18.791 15.151 -1.766 1.00 51.28 263 ALA A O 1
ATOM 2116 N N . ALA A 1 264 ? 20.588 15.470 -3.069 1.00 49.59 264 ALA A N 1
ATOM 2117 C CA . ALA A 1 264 ? 20.740 16.895 -2.775 1.00 49.59 264 ALA A CA 1
ATOM 2118 C C . ALA A 1 264 ? 19.582 17.720 -3.359 1.00 49.59 264 ALA A C 1
ATOM 2120 O O . ALA A 1 264 ? 18.978 18.497 -2.627 1.00 49.59 264 ALA A O 1
ATOM 2121 N N . ILE A 1 265 ? 19.186 17.471 -4.614 1.00 52.34 265 ILE A N 1
ATOM 2122 C CA . ILE A 1 265 ? 18.015 18.113 -5.249 1.00 52.34 265 ILE A CA 1
ATOM 2123 C C . ILE A 1 265 ? 16.707 17.741 -4.528 1.00 52.34 265 ILE A C 1
ATOM 2125 O O . ILE A 1 265 ? 15.804 18.564 -4.387 1.00 52.34 265 ILE A O 1
ATOM 2129 N N . MET A 1 266 ? 16.598 16.509 -4.022 1.00 46.75 266 MET A N 1
ATOM 2130 C CA . MET A 1 266 ? 15.450 16.078 -3.213 1.00 46.75 266 MET A CA 1
ATOM 2131 C C . MET A 1 266 ? 15.456 16.657 -1.783 1.00 46.75 266 MET A C 1
ATOM 2133 O O . MET A 1 266 ? 14.411 16.644 -1.133 1.00 46.75 266 MET A O 1
ATOM 2137 N N . ARG A 1 267 ? 16.596 17.169 -1.287 1.00 46.81 267 ARG A N 1
ATOM 2138 C CA . ARG A 1 267 ? 16.748 17.789 0.046 1.00 46.81 267 ARG A CA 1
ATOM 2139 C C . ARG A 1 267 ? 16.590 19.312 0.048 1.00 46.81 267 ARG A C 1
ATOM 2141 O O . ARG A 1 267 ? 16.268 19.855 1.093 1.00 46.81 267 ARG A O 1
ATOM 2148 N N . THR A 1 268 ? 16.795 20.009 -1.066 1.00 38.84 268 THR A N 1
ATOM 2149 C CA . THR A 1 268 ? 16.859 21.487 -1.111 1.00 38.84 268 THR A CA 1
ATOM 2150 C C . THR A 1 268 ? 15.522 22.183 -1.395 1.00 38.84 268 THR A C 1
ATOM 2152 O O . THR A 1 268 ? 15.500 23.359 -1.740 1.00 38.84 268 THR A O 1
ATOM 2155 N N . GLY A 1 269 ? 14.387 21.492 -1.259 1.00 39.03 269 GLY A N 1
ATOM 2156 C CA . GLY A 1 269 ? 13.080 22.028 -1.665 1.00 39.03 269 GLY A CA 1
ATOM 2157 C C . GLY A 1 269 ? 11.954 21.835 -0.656 1.00 39.03 269 GLY A C 1
ATOM 2158 O O . GLY A 1 269 ? 10.834 21.539 -1.093 1.00 39.03 269 GLY A O 1
ATOM 2159 N N . TRP A 1 270 ? 12.261 21.919 0.637 1.00 39.53 270 TRP A N 1
ATOM 2160 C CA . TRP A 1 270 ? 11.284 21.896 1.729 1.00 39.53 270 TRP A CA 1
ATOM 2161 C C . TRP A 1 270 ? 10.862 23.319 2.075 1.00 39.53 270 TRP A C 1
ATOM 2163 O O . TRP A 1 270 ? 11.762 24.130 2.376 1.00 39.53 270 TRP A O 1
#

Sequence (270 aa):
MDLVVQSDDVAALPDIRLAGSADNNVNRQIRSTAAGMAAVVTPLAVKLRSDCGLSDLGFLAWRGDVLSRDAIVVCSLFTVDPRMFEQLPFHISDWFQFGRTDTLRKLWDCPFVTLEDATYYERQPFAAHSSYMDRKFRCRLAVEQSIATHYAARLGYRIPAFHNDTSAHVMRDHDRFLRERVVVLDAADIKLDFPKYDWAVRSGFQNLNCVSHLDWRMNLDLASPPAGGRRRRAKKWLFRTISRAIDPMGGIIYRTPMKKFTAAIMRTGW

pLDDT: mean 89.49, std 13.52, range [37.53, 98.5]

Radius of gyration: 18.56 Å; chains: 1; bounding box: 48×47×52 Å